Protein AF-A0A4R6IJJ1-F1 (afdb_monomer_lite)

Structure (mmCIF, N/CA/C/O backbone):
data_AF-A0A4R6IJJ1-F1
#
_entry.id   AF-A0A4R6IJJ1-F1
#
loop_
_atom_site.group_PDB
_atom_site.id
_atom_site.type_symbol
_atom_site.label_atom_id
_atom_site.label_alt_id
_atom_site.label_comp_id
_atom_site.label_asym_id
_atom_site.label_entity_id
_atom_site.label_seq_id
_atom_site.pdbx_PDB_ins_code
_atom_site.Cartn_x
_atom_site.Cartn_y
_atom_site.Cartn_z
_atom_site.occupancy
_atom_site.B_iso_or_equiv
_atom_site.auth_seq_id
_atom_site.auth_comp_id
_atom_site.auth_asym_id
_atom_site.auth_atom_id
_atom_site.pdbx_PDB_model_num
ATOM 1 N N . MET A 1 1 ? 32.300 14.222 -37.271 1.00 67.19 1 MET A N 1
ATOM 2 C CA . MET A 1 1 ? 30.824 14.273 -37.139 1.00 67.19 1 MET A CA 1
ATOM 3 C C . MET A 1 1 ? 30.201 12.907 -36.844 1.00 67.19 1 MET A C 1
ATOM 5 O O . MET A 1 1 ? 29.653 12.759 -35.763 1.00 67.19 1 MET A O 1
ATOM 9 N N . ALA A 1 2 ? 30.331 11.890 -37.708 1.00 69.25 2 ALA A N 1
ATOM 10 C CA 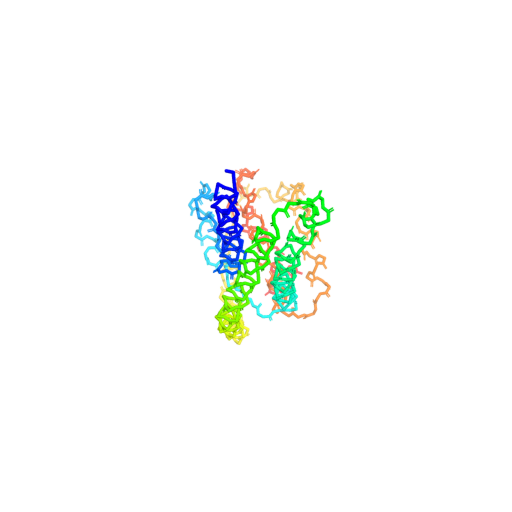. ALA A 1 2 ? 29.680 10.580 -37.506 1.00 69.25 2 ALA A CA 1
ATOM 11 C C . ALA A 1 2 ? 30.075 9.843 -36.203 1.00 69.25 2 ALA A C 1
ATOM 13 O O . ALA A 1 2 ? 29.211 9.306 -35.518 1.00 69.25 2 ALA A O 1
ATOM 14 N N . ILE A 1 3 ? 31.357 9.874 -35.812 1.00 74.38 3 ILE A N 1
ATOM 15 C CA . ILE A 1 3 ? 31.832 9.245 -34.561 1.00 74.38 3 ILE A CA 1
ATOM 16 C C . ILE A 1 3 ? 31.226 9.928 -33.325 1.00 74.38 3 ILE A C 1
ATOM 18 O O . ILE A 1 3 ? 30.761 9.254 -32.414 1.00 74.38 3 ILE A O 1
ATOM 22 N N . ILE A 1 4 ? 31.181 11.264 -33.310 1.00 77.31 4 ILE A N 1
ATOM 23 C CA . ILE A 1 4 ? 30.588 12.046 -32.212 1.00 77.31 4 ILE A CA 1
ATOM 24 C C . ILE A 1 4 ? 29.096 11.717 -32.079 1.00 77.31 4 ILE A C 1
ATOM 26 O O . ILE A 1 4 ? 28.603 11.529 -30.970 1.00 77.31 4 ILE A O 1
ATOM 30 N N . PHE A 1 5 ? 28.396 11.577 -33.207 1.00 73.12 5 PHE A N 1
ATOM 31 C CA . PHE A 1 5 ? 26.994 11.173 -33.231 1.00 73.12 5 PHE A CA 1
ATOM 32 C C . PHE A 1 5 ? 26.789 9.755 -32.675 1.00 73.12 5 PHE A C 1
ATOM 34 O O . PHE A 1 5 ? 25.912 9.540 -31.842 1.00 73.12 5 PHE A O 1
ATOM 41 N N . PHE A 1 6 ? 27.635 8.798 -33.067 1.00 75.62 6 PHE A N 1
ATOM 42 C CA . PHE A 1 6 ? 27.586 7.425 -32.559 1.00 75.62 6 PHE A CA 1
ATOM 43 C C . PHE A 1 6 ? 27.826 7.354 -31.043 1.00 75.62 6 PHE A C 1
ATOM 45 O O . PHE A 1 6 ? 27.056 6.718 -30.324 1.00 75.62 6 PHE A O 1
ATOM 52 N N . VAL A 1 7 ? 28.842 8.061 -30.536 1.00 80.38 7 VAL A N 1
ATOM 53 C CA . VAL A 1 7 ? 29.123 8.147 -29.092 1.00 80.38 7 VAL A CA 1
ATOM 54 C C . VAL A 1 7 ? 27.957 8.805 -28.346 1.00 80.38 7 VAL A C 1
ATOM 56 O O . VAL A 1 7 ? 27.525 8.295 -27.311 1.00 80.38 7 VAL A O 1
ATOM 59 N N . GLY A 1 8 ? 27.398 9.890 -28.891 1.00 79.19 8 GLY A N 1
ATOM 60 C CA . GLY A 1 8 ? 26.218 10.554 -28.335 1.00 79.19 8 GLY A CA 1
ATOM 61 C C . GLY A 1 8 ? 25.001 9.629 -28.259 1.00 79.19 8 GLY A C 1
ATOM 62 O O . GLY A 1 8 ? 24.326 9.586 -27.234 1.00 79.19 8 GLY A O 1
ATOM 63 N N . ASN A 1 9 ? 24.764 8.825 -29.296 1.00 80.94 9 ASN A N 1
ATOM 64 C CA . ASN A 1 9 ? 23.681 7.843 -29.335 1.00 80.94 9 ASN A CA 1
ATOM 65 C C . ASN A 1 9 ? 23.824 6.773 -28.232 1.00 80.94 9 ASN A C 1
ATOM 67 O O . ASN A 1 9 ? 22.876 6.507 -27.493 1.00 80.94 9 ASN A O 1
ATOM 71 N N . ILE A 1 10 ? 25.025 6.213 -28.046 1.00 82.69 10 ILE A N 1
ATOM 72 C CA . ILE A 1 10 ? 25.284 5.252 -26.956 1.00 82.69 10 ILE A CA 1
ATOM 73 C C . ILE A 1 10 ? 25.036 5.896 -25.586 1.00 82.69 10 ILE A C 1
ATOM 75 O O . ILE A 1 10 ? 24.431 5.275 -24.710 1.00 82.69 10 ILE A O 1
ATOM 79 N N . PHE A 1 11 ? 25.470 7.144 -25.398 1.00 83.81 11 PHE A N 1
ATOM 80 C CA . PHE A 1 11 ? 25.265 7.865 -24.144 1.00 83.81 11 PHE A CA 1
ATOM 81 C C . PHE A 1 11 ? 23.777 8.108 -23.846 1.00 83.81 11 PHE A C 1
ATOM 83 O O . PHE A 1 11 ? 23.333 7.908 -22.714 1.00 83.81 11 PHE A O 1
ATOM 90 N N . VAL A 1 12 ? 22.979 8.456 -24.862 1.00 81.50 12 VAL A N 1
ATOM 91 C CA . VAL A 1 12 ? 21.519 8.586 -24.731 1.00 81.50 12 VAL A CA 1
ATOM 92 C C . VAL A 1 12 ? 20.885 7.253 -24.327 1.00 81.50 12 VAL A C 1
ATOM 94 O O . VAL A 1 12 ? 20.107 7.221 -23.371 1.00 81.50 12 VAL A O 1
ATOM 97 N N . LEU A 1 13 ? 21.259 6.144 -24.977 1.00 82.69 13 LEU A N 1
ATOM 98 C CA . LEU A 1 13 ? 20.777 4.805 -24.612 1.00 82.69 13 LEU A CA 1
ATOM 99 C C . LEU A 1 13 ? 21.125 4.450 -23.158 1.00 82.69 13 LEU A C 1
ATOM 101 O O . LEU A 1 13 ? 20.287 3.923 -22.426 1.00 82.69 13 LEU A O 1
ATOM 105 N N . PHE A 1 14 ? 22.326 4.805 -22.698 1.00 83.50 14 PHE A N 1
ATOM 106 C CA . PHE A 1 14 ? 22.740 4.595 -21.311 1.00 83.50 14 PHE A CA 1
ATOM 107 C C . PHE A 1 14 ? 21.914 5.419 -20.305 1.00 83.50 14 PHE A C 1
ATOM 109 O O . PHE A 1 14 ? 21.504 4.894 -19.267 1.00 83.50 14 PHE A O 1
ATOM 116 N N . ILE A 1 15 ? 21.597 6.682 -20.611 1.00 82.00 15 ILE A N 1
ATOM 117 C CA . ILE A 1 15 ? 20.714 7.508 -19.768 1.00 82.00 15 ILE A CA 1
ATOM 118 C C . ILE A 1 15 ? 19.305 6.907 -19.702 1.00 82.00 15 ILE A C 1
ATOM 120 O O . ILE A 1 15 ? 18.723 6.809 -18.616 1.00 82.00 15 ILE A O 1
ATOM 124 N N . VAL A 1 16 ? 18.758 6.477 -20.844 1.00 79.44 16 VAL A N 1
ATOM 125 C CA . VAL A 1 16 ? 17.446 5.814 -20.908 1.00 79.44 16 VAL A CA 1
ATOM 126 C C . VAL A 1 16 ? 17.455 4.542 -20.056 1.00 79.44 16 VAL A C 1
ATOM 128 O O . VAL A 1 16 ? 16.526 4.321 -19.279 1.00 79.44 16 VAL A O 1
ATOM 131 N N . PHE A 1 17 ? 18.538 3.763 -20.106 1.00 81.50 17 PHE A N 1
ATOM 132 C CA . PHE A 1 17 ? 18.710 2.572 -19.276 1.00 81.50 17 PHE A CA 1
ATOM 133 C C . PHE A 1 17 ? 18.701 2.876 -17.777 1.00 81.50 17 PHE A C 1
ATOM 135 O O . PHE A 1 17 ? 17.996 2.223 -17.006 1.00 81.50 17 PHE A O 1
ATOM 142 N N . LEU A 1 18 ? 19.463 3.885 -17.348 1.00 81.12 18 LEU A N 1
ATOM 143 C CA . LEU A 1 18 ? 19.514 4.297 -15.946 1.00 81.12 18 LEU A CA 1
ATOM 144 C C . LEU A 1 18 ? 18.144 4.762 -15.451 1.00 81.12 18 LEU A C 1
ATOM 146 O O . LEU A 1 18 ? 17.715 4.377 -14.361 1.00 81.12 18 LEU A O 1
ATOM 150 N N . LYS A 1 19 ? 17.425 5.539 -16.268 1.00 79.88 19 LYS A N 1
ATOM 151 C CA . LYS A 1 19 ? 16.059 5.975 -15.962 1.00 79.88 19 LYS A CA 1
ATOM 152 C C . LYS A 1 19 ? 15.110 4.780 -15.831 1.00 79.88 19 LYS A C 1
ATOM 154 O O . LYS A 1 19 ? 14.358 4.717 -14.858 1.00 79.88 19 LYS A O 1
ATOM 159 N N . TYR A 1 20 ? 15.181 3.824 -16.757 1.00 79.88 20 TYR A N 1
ATOM 160 C CA . TYR A 1 20 ? 14.417 2.574 -16.715 1.00 79.88 20 TYR A CA 1
ATOM 161 C C . TYR A 1 20 ? 14.670 1.797 -15.411 1.00 79.88 20 TYR A C 1
ATOM 163 O O . TYR A 1 20 ? 13.723 1.420 -14.711 1.00 79.88 20 TYR A O 1
ATOM 171 N N . LEU A 1 21 ? 15.938 1.619 -15.022 1.00 77.06 21 LEU A N 1
ATOM 172 C CA . LEU A 1 21 ? 16.302 0.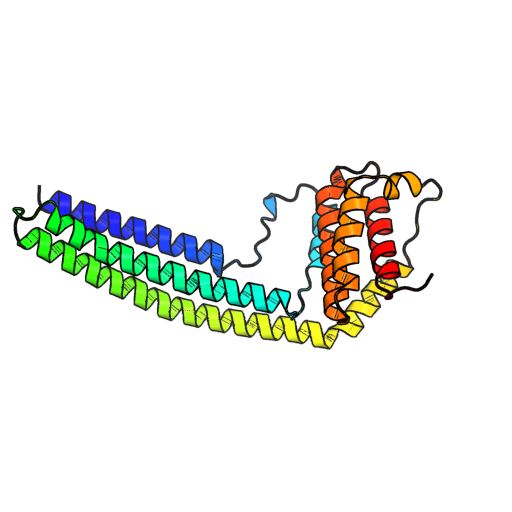936 -13.777 1.00 77.06 21 LEU A CA 1
ATOM 173 C C . LEU A 1 21 ? 15.794 1.680 -12.536 1.00 77.06 21 LEU A C 1
ATOM 175 O O . LEU A 1 21 ? 15.279 1.044 -11.614 1.00 77.06 21 LEU A O 1
ATOM 179 N N . LEU A 1 22 ? 15.904 3.010 -12.514 1.00 75.19 22 LEU A N 1
ATOM 180 C CA . LEU A 1 22 ? 15.474 3.837 -11.387 1.00 75.19 22 LEU A CA 1
ATOM 181 C C . LEU A 1 22 ? 13.957 3.777 -11.197 1.00 75.19 22 LEU A C 1
ATOM 183 O O . LEU A 1 22 ? 13.497 3.519 -10.084 1.00 75.19 22 LEU A O 1
ATOM 187 N N . ILE A 1 23 ? 13.181 3.941 -12.274 1.00 72.62 23 ILE A N 1
ATOM 188 C CA . ILE A 1 23 ? 11.718 3.798 -12.239 1.00 72.62 23 ILE A CA 1
ATOM 189 C C . ILE A 1 23 ? 11.360 2.411 -11.700 1.00 72.62 23 ILE A C 1
ATOM 191 O O . ILE A 1 23 ? 10.553 2.285 -10.778 1.00 72.62 23 ILE A O 1
ATOM 195 N N . ARG A 1 24 ? 12.018 1.357 -12.186 1.00 72.31 24 ARG A N 1
ATOM 196 C CA . ARG A 1 24 ? 11.734 -0.002 -11.719 1.00 72.31 24 ARG A CA 1
ATOM 197 C C . ARG A 1 24 ? 12.078 -0.242 -10.261 1.00 72.31 24 ARG A C 1
ATOM 199 O O . ARG A 1 24 ? 11.330 -0.915 -9.547 1.00 72.31 24 ARG A O 1
ATOM 206 N N . HIS A 1 25 ? 13.201 0.293 -9.807 1.00 68.81 25 HIS A N 1
ATOM 207 C CA . HIS A 1 25 ? 13.614 0.149 -8.422 1.00 68.81 25 HIS A CA 1
ATOM 208 C C . HIS A 1 25 ? 12.653 0.882 -7.476 1.00 68.81 25 HIS A C 1
ATOM 210 O O . HIS A 1 25 ? 12.142 0.275 -6.533 1.00 68.81 25 HIS A O 1
ATOM 216 N N . VAL A 1 26 ? 12.334 2.143 -7.779 1.00 65.44 26 VAL A N 1
ATOM 217 C CA . VAL A 1 26 ? 11.462 2.992 -6.954 1.00 65.44 26 VAL A CA 1
ATOM 218 C C . VAL A 1 26 ? 10.031 2.455 -6.903 1.00 65.44 26 VAL A C 1
ATOM 220 O O . VAL A 1 26 ? 9.466 2.331 -5.819 1.00 65.44 26 VAL A O 1
ATOM 223 N N . TYR A 1 27 ? 9.438 2.101 -8.046 1.00 63.25 27 TYR A N 1
ATOM 224 C CA . TYR A 1 27 ? 8.016 1.746 -8.095 1.00 63.25 27 TYR A CA 1
ATOM 225 C C . TYR A 1 27 ? 7.716 0.303 -7.675 1.00 63.25 27 TYR A C 1
ATOM 227 O O . TYR A 1 27 ? 6.600 0.017 -7.230 1.00 63.25 27 TYR A O 1
ATOM 235 N N . PHE A 1 28 ? 8.684 -0.612 -7.793 1.00 61.72 28 PHE A N 1
ATOM 236 C CA . PHE A 1 28 ? 8.384 -2.041 -7.696 1.00 61.72 28 PHE A CA 1
ATOM 237 C C . PHE A 1 28 ? 9.290 -2.850 -6.756 1.00 61.72 28 PHE A C 1
ATOM 239 O O . PHE A 1 28 ? 8.823 -3.856 -6.223 1.00 61.72 28 PHE A O 1
ATOM 246 N N . TYR A 1 29 ? 10.535 -2.429 -6.482 1.00 56.91 29 TYR A N 1
ATOM 247 C CA . TYR A 1 29 ? 11.343 -3.057 -5.417 1.00 56.91 29 TYR A CA 1
ATOM 248 C C . TYR A 1 29 ? 11.029 -2.515 -4.023 1.00 56.91 29 TYR A C 1
ATOM 250 O O . TYR A 1 29 ? 11.384 -3.159 -3.038 1.00 56.91 29 TYR A O 1
ATOM 258 N N . ASN A 1 30 ? 10.320 -1.386 -3.932 1.00 50.41 30 ASN A N 1
ATOM 259 C CA . ASN A 1 30 ? 9.955 -0.785 -2.656 1.00 50.41 30 ASN A CA 1
ATOM 260 C C . ASN A 1 30 ? 8.463 -0.419 -2.564 1.00 50.41 30 ASN A C 1
ATOM 262 O O . ASN A 1 30 ? 8.098 0.743 -2.392 1.00 50.41 30 ASN A O 1
ATOM 266 N N . PRO A 1 31 ? 7.555 -1.409 -2.659 1.00 42.50 31 PRO A N 1
ATOM 267 C CA . PRO A 1 31 ? 6.116 -1.157 -2.660 1.00 42.50 31 PRO A CA 1
ATOM 268 C C . PRO A 1 31 ? 5.584 -0.518 -1.366 1.00 42.50 31 PRO A C 1
ATOM 270 O O . PRO A 1 31 ? 4.446 -0.049 -1.379 1.00 42.50 31 PRO A O 1
ATOM 273 N N . PHE A 1 32 ? 6.382 -0.528 -0.290 1.00 44.81 32 PHE A N 1
ATOM 274 C CA . PHE A 1 32 ? 6.018 -0.082 1.054 1.00 44.81 32 PHE A CA 1
ATOM 275 C C . PHE A 1 32 ? 7.138 0.677 1.780 1.00 44.81 32 PHE A C 1
ATOM 277 O O . PHE A 1 32 ? 7.047 0.812 3.002 1.00 44.81 32 PHE A O 1
ATOM 284 N N . SER A 1 33 ? 8.189 1.176 1.103 1.00 39.06 33 SER A N 1
ATOM 285 C CA . SER A 1 33 ? 9.134 2.057 1.807 1.00 39.06 33 SER A CA 1
ATOM 286 C C . SER A 1 33 ? 8.421 3.323 2.225 1.00 39.06 33 SER A C 1
ATOM 288 O O . SER A 1 33 ? 8.265 4.274 1.457 1.00 39.06 33 SER A O 1
ATOM 290 N N . PHE A 1 34 ? 8.028 3.335 3.486 1.00 37.34 34 PHE A N 1
ATOM 291 C CA . PHE A 1 34 ? 7.832 4.559 4.210 1.00 37.34 34 PHE A CA 1
ATOM 292 C C . PHE A 1 34 ? 9.165 5.292 4.236 1.00 37.34 34 PHE A C 1
ATOM 294 O O . PHE A 1 34 ? 10.187 4.755 4.667 1.00 37.34 34 PHE A O 1
ATOM 301 N N . ASN A 1 35 ? 9.148 6.532 3.760 1.00 34.25 35 ASN A N 1
ATOM 302 C CA . ASN A 1 35 ? 10.248 7.451 3.967 1.00 34.25 35 ASN A CA 1
ATOM 303 C C . ASN A 1 35 ? 10.291 7.772 5.471 1.00 34.25 35 ASN A C 1
ATOM 305 O O . ASN A 1 35 ? 9.627 8.707 5.920 1.00 34.25 35 ASN A O 1
ATOM 309 N N . LYS A 1 36 ? 11.012 6.949 6.249 1.00 37.34 36 LYS A N 1
ATOM 310 C CA . LYS A 1 36 ? 11.164 7.103 7.709 1.00 37.34 36 LYS A CA 1
ATOM 311 C C . LYS A 1 36 ? 11.629 8.518 8.078 1.00 37.34 36 LYS A C 1
ATOM 313 O O . LYS A 1 36 ? 11.223 9.048 9.102 1.00 37.34 36 LYS A O 1
ATOM 318 N N . ASN A 1 37 ? 12.372 9.174 7.185 1.00 39.62 37 ASN A N 1
ATOM 319 C CA . ASN A 1 37 ? 12.939 10.506 7.398 1.00 39.62 37 ASN A CA 1
ATOM 320 C C . ASN A 1 37 ? 11.933 11.664 7.243 1.00 39.62 37 ASN A C 1
ATOM 322 O O . ASN A 1 37 ? 12.297 12.806 7.501 1.00 39.62 37 ASN A O 1
ATOM 326 N N . LYS A 1 38 ? 10.682 11.408 6.826 1.00 38.81 38 LYS A N 1
ATOM 327 C CA . LYS A 1 38 ? 9.615 12.432 6.764 1.00 38.81 38 LYS A CA 1
ATOM 328 C C . LYS A 1 38 ? 8.615 12.363 7.928 1.00 38.81 38 LYS A C 1
ATOM 330 O O . LYS A 1 38 ? 7.623 13.085 7.905 1.00 38.81 38 LYS A O 1
ATOM 335 N N . GLN A 1 39 ? 8.845 11.511 8.927 1.00 39.56 39 GLN A N 1
ATOM 336 C CA . GLN A 1 39 ? 7.971 11.378 10.098 1.00 39.56 39 GLN A CA 1
ATOM 337 C C . GLN A 1 39 ? 8.528 12.223 11.244 1.00 39.56 39 GLN A C 1
ATOM 339 O O . GLN A 1 39 ? 9.550 11.891 11.836 1.00 39.56 39 GLN A O 1
ATOM 344 N N . ILE A 1 40 ? 7.877 13.353 11.515 1.00 38.94 40 ILE A N 1
ATOM 345 C CA . ILE A 1 40 ? 8.399 14.409 12.395 1.00 38.94 40 ILE A CA 1
ATOM 346 C C . ILE A 1 40 ? 8.192 14.087 13.891 1.00 38.94 40 ILE A C 1
ATOM 348 O O . ILE A 1 40 ? 8.687 14.818 14.742 1.00 38.94 40 ILE A O 1
ATOM 352 N N . ILE A 1 41 ? 7.531 12.983 14.276 1.00 44.31 41 ILE A N 1
ATOM 353 C CA . ILE A 1 41 ? 7.229 12.721 15.697 1.00 44.31 41 ILE A CA 1
ATOM 354 C C . ILE A 1 41 ? 7.462 11.250 16.086 1.00 44.31 41 ILE A C 1
ATOM 356 O O . ILE A 1 41 ? 6.876 10.334 15.517 1.00 44.31 41 ILE A O 1
ATOM 360 N N . LYS A 1 42 ? 8.258 11.022 17.142 1.00 42.16 42 LYS A N 1
ATOM 361 C CA . LYS A 1 42 ? 8.583 9.703 17.740 1.00 42.16 42 LYS A CA 1
ATOM 362 C C . LYS A 1 42 ? 7.347 8.896 18.195 1.00 42.16 42 LYS A C 1
ATOM 364 O O . LYS A 1 42 ? 7.384 7.673 18.283 1.00 42.16 42 LYS A O 1
ATOM 369 N N . ILE A 1 43 ? 6.238 9.588 18.471 1.00 41.28 43 ILE A N 1
ATOM 370 C CA . ILE A 1 43 ? 4.933 9.009 18.837 1.00 41.28 43 ILE A CA 1
ATOM 371 C C . ILE A 1 43 ? 4.245 8.383 17.611 1.00 41.28 43 ILE A C 1
ATOM 373 O O . ILE A 1 43 ? 3.630 7.322 17.727 1.00 41.28 43 ILE A O 1
ATOM 377 N N . GLU A 1 44 ? 4.391 8.993 16.428 1.00 46.53 44 GLU A N 1
ATOM 378 C CA . GLU A 1 44 ? 3.850 8.457 15.175 1.00 46.53 44 GLU A CA 1
ATOM 379 C C . GLU A 1 44 ? 4.562 7.156 14.804 1.00 46.53 44 GLU A C 1
ATOM 381 O O . GLU A 1 44 ? 3.909 6.191 14.430 1.00 46.53 44 GLU A O 1
ATOM 386 N N . THR A 1 45 ? 5.881 7.076 14.979 1.00 42.41 45 THR A N 1
ATOM 387 C CA . THR A 1 45 ? 6.681 5.910 14.574 1.00 42.41 45 THR A CA 1
ATOM 388 C C . THR A 1 45 ? 6.254 4.631 15.305 1.00 42.41 45 THR A C 1
ATOM 390 O O . THR A 1 45 ? 5.924 3.646 14.648 1.00 42.41 45 THR A O 1
ATOM 393 N N . ASN A 1 46 ? 6.129 4.659 16.638 1.00 41.12 46 ASN A N 1
ATOM 394 C CA . ASN A 1 46 ? 5.737 3.480 17.430 1.00 41.12 46 ASN A CA 1
ATOM 395 C C . ASN A 1 46 ? 4.279 3.037 17.178 1.00 41.12 46 ASN A C 1
ATOM 397 O O . ASN A 1 46 ? 3.977 1.840 17.121 1.00 41.12 46 ASN A O 1
ATOM 401 N N . MET A 1 47 ? 3.354 3.990 17.003 1.00 43.31 47 MET A N 1
ATOM 402 C CA . MET A 1 47 ? 1.955 3.670 16.686 1.00 43.31 47 MET A CA 1
ATOM 403 C C . MET A 1 47 ? 1.768 3.204 15.239 1.00 43.31 47 MET A C 1
ATOM 405 O O . MET A 1 47 ? 0.851 2.435 14.958 1.00 43.31 47 MET A O 1
ATOM 409 N N . ILE A 1 48 ? 2.610 3.664 14.315 1.00 49.09 48 ILE A N 1
ATOM 410 C CA . ILE A 1 48 ? 2.576 3.257 12.910 1.00 49.09 48 ILE A CA 1
ATOM 411 C C . ILE A 1 48 ? 3.191 1.863 12.749 1.00 49.09 48 ILE A C 1
ATOM 413 O O . ILE A 1 48 ? 2.577 1.024 12.095 1.00 49.09 48 ILE A O 1
ATOM 417 N N . GLU A 1 49 ? 4.340 1.581 13.373 1.00 48.22 49 GLU A N 1
ATOM 418 C CA . GLU A 1 49 ? 5.017 0.276 13.281 1.00 48.22 49 GLU A CA 1
ATOM 419 C C . GLU A 1 49 ? 4.125 -0.873 13.787 1.00 48.22 49 GLU A C 1
ATOM 421 O O . GLU A 1 49 ? 4.016 -1.912 13.137 1.00 48.22 49 GLU A O 1
ATOM 426 N N . THR A 1 50 ? 3.366 -0.657 14.866 1.00 46.34 50 THR A N 1
ATOM 427 C CA . THR A 1 50 ? 2.375 -1.632 15.370 1.00 46.34 50 THR A CA 1
ATOM 428 C C . THR A 1 50 ? 1.121 -1.744 14.486 1.00 46.34 50 THR A C 1
ATOM 430 O O . THR A 1 50 ? 0.461 -2.788 14.455 1.00 46.34 50 THR A O 1
ATOM 433 N N . LYS A 1 51 ? 0.791 -0.706 13.699 1.00 53.75 51 LYS A N 1
ATOM 434 C CA . LYS A 1 51 ? -0.421 -0.634 12.858 1.00 53.75 51 LYS A CA 1
ATOM 435 C C . LYS A 1 51 ? -0.224 -1.063 11.391 1.00 53.75 51 LYS A C 1
ATOM 437 O O . LYS A 1 51 ? -1.171 -1.004 10.607 1.00 53.75 51 LYS A O 1
ATOM 442 N N . GLN A 1 52 ? 0.955 -1.571 11.027 1.00 57.97 52 GLN A N 1
ATOM 443 C CA . GLN A 1 52 ? 1.341 -1.917 9.646 1.00 57.97 52 GLN A CA 1
ATOM 444 C C . GLN A 1 52 ? 1.017 -3.353 9.179 1.00 57.97 52 GLN A C 1
ATOM 446 O O . GLN A 1 52 ? 1.353 -3.718 8.057 1.00 57.97 52 GLN A O 1
ATOM 451 N N . LEU A 1 53 ? 0.343 -4.185 9.985 1.00 57.31 53 LEU A N 1
ATOM 452 C CA . LEU A 1 53 ? -0.060 -5.537 9.544 1.00 57.31 53 LEU A CA 1
ATOM 453 C C . LEU A 1 53 ? -1.036 -5.481 8.353 1.00 57.31 53 LEU A C 1
ATOM 455 O O . LEU A 1 53 ? -2.197 -5.111 8.506 1.00 57.31 53 LEU A O 1
ATOM 459 N N . GLU A 1 54 ? -0.590 -5.858 7.164 1.00 67.06 54 GLU A N 1
ATOM 460 C CA . GLU A 1 54 ? -1.467 -5.928 5.997 1.00 67.06 54 GLU A CA 1
ATOM 461 C C . GLU A 1 54 ? -2.168 -7.287 5.902 1.00 67.06 54 GLU A C 1
ATOM 463 O O . GLU A 1 54 ? -1.612 -8.321 6.266 1.00 67.06 54 GLU A O 1
ATOM 468 N N . PHE A 1 55 ? -3.394 -7.290 5.383 1.00 68.62 55 PHE A N 1
ATOM 469 C CA . PHE A 1 55 ? -4.211 -8.491 5.211 1.00 68.62 55 PHE A CA 1
ATOM 470 C C . PHE A 1 55 ? -4.529 -8.710 3.740 1.00 68.62 55 PHE A C 1
ATOM 472 O O . PHE A 1 55 ? -4.678 -7.752 2.975 1.00 68.62 55 PHE A O 1
ATOM 479 N N . TYR A 1 56 ? -4.699 -9.970 3.347 1.00 68.31 56 TYR A N 1
ATOM 480 C CA . TYR A 1 56 ? -5.128 -10.305 1.998 1.00 68.31 56 TYR A CA 1
ATOM 481 C C . TYR A 1 56 ? -6.618 -9.971 1.835 1.00 68.31 56 TYR A C 1
ATOM 483 O O . TYR A 1 56 ? -7.489 -10.695 2.316 1.00 68.31 56 TYR A O 1
ATOM 491 N N . THR A 1 57 ? -6.909 -8.851 1.174 1.00 72.44 57 THR A N 1
ATOM 492 C CA . THR A 1 57 ? -8.255 -8.309 0.932 1.00 72.44 57 THR A CA 1
ATOM 493 C C . THR A 1 57 ? -8.478 -8.019 -0.561 1.00 72.44 57 THR A C 1
ATOM 495 O O . THR A 1 57 ? -7.512 -7.914 -1.325 1.00 72.44 57 THR A O 1
ATOM 498 N N . PRO A 1 58 ? -9.729 -7.811 -1.020 1.00 68.69 58 PRO A N 1
ATOM 499 C CA . PRO A 1 58 ? -9.996 -7.387 -2.400 1.00 68.69 58 PRO A CA 1
ATOM 500 C C . PRO A 1 58 ? -9.235 -6.112 -2.799 1.00 68.69 58 PRO A C 1
ATOM 502 O O . PRO A 1 58 ? -8.780 -5.975 -3.935 1.00 68.69 58 PRO A O 1
ATOM 505 N N . LYS A 1 59 ? -9.024 -5.193 -1.848 1.00 68.00 59 LYS A N 1
ATOM 506 C CA . LYS A 1 59 ? -8.221 -3.983 -2.052 1.00 68.00 59 LYS A CA 1
ATOM 507 C C . LYS A 1 59 ? -6.752 -4.309 -2.324 1.00 68.00 59 LYS A C 1
ATOM 509 O O . LYS A 1 59 ? -6.196 -3.773 -3.278 1.00 68.00 59 LYS A O 1
ATOM 514 N N . THR A 1 60 ? -6.122 -5.169 -1.519 1.00 64.38 60 THR A N 1
ATOM 515 C CA . THR A 1 60 ? -4.716 -5.545 -1.748 1.00 64.38 60 THR A CA 1
ATOM 516 C C . THR A 1 60 ? -4.561 -6.300 -3.062 1.00 64.38 60 THR A C 1
ATOM 518 O O . THR A 1 60 ? -3.622 -6.020 -3.799 1.00 64.38 60 THR A O 1
ATOM 521 N N . LEU A 1 61 ? -5.517 -7.168 -3.417 1.00 68.88 61 LEU A N 1
ATOM 522 C CA . LEU A 1 61 ? -5.550 -7.828 -4.726 1.00 68.88 61 LEU A CA 1
ATOM 523 C C . LEU A 1 61 ? -5.593 -6.805 -5.872 1.00 68.88 61 LEU A C 1
ATOM 525 O O . LEU A 1 61 ? -4.794 -6.891 -6.802 1.00 68.88 61 LEU A O 1
ATOM 529 N N . LYS A 1 62 ? -6.484 -5.809 -5.787 1.00 69.38 62 LYS A N 1
ATOM 530 C CA . LYS A 1 62 ? -6.586 -4.741 -6.790 1.00 69.38 62 LYS A CA 1
ATOM 531 C C . LYS A 1 62 ? -5.276 -3.961 -6.916 1.00 69.38 62 LYS A C 1
ATOM 533 O O . LYS A 1 62 ? -4.826 -3.719 -8.031 1.00 69.38 62 LYS A O 1
ATOM 538 N N . THR A 1 63 ? -4.639 -3.607 -5.800 1.00 69.94 63 THR A N 1
ATOM 539 C CA . THR A 1 63 ? -3.338 -2.920 -5.809 1.00 69.94 63 THR A CA 1
ATOM 540 C C . THR A 1 63 ? -2.244 -3.774 -6.454 1.00 69.94 63 THR A C 1
ATOM 542 O O . THR A 1 63 ? -1.459 -3.254 -7.245 1.00 69.94 63 THR A O 1
ATOM 545 N N . LEU A 1 64 ? -2.192 -5.077 -6.155 1.00 68.06 64 LEU A N 1
ATOM 546 C CA . LEU A 1 64 ? -1.236 -6.002 -6.776 1.00 68.06 64 LEU A CA 1
ATOM 547 C C . LEU A 1 64 ? -1.472 -6.133 -8.286 1.00 68.06 64 LEU A C 1
ATOM 549 O O . LEU A 1 64 ? -0.505 -6.147 -9.048 1.00 68.06 64 LEU A O 1
ATOM 553 N N . LYS A 1 65 ? -2.737 -6.166 -8.723 1.00 70.81 65 LYS A N 1
ATOM 554 C CA . LYS A 1 65 ? -3.105 -6.191 -10.145 1.00 70.81 65 LYS A CA 1
ATOM 555 C C . LYS A 1 65 ? -2.663 -4.917 -10.867 1.00 70.81 65 LYS A C 1
ATOM 557 O O . LYS A 1 65 ? -1.976 -5.012 -11.875 1.00 70.81 65 LYS A O 1
ATOM 562 N N . ILE A 1 66 ? -2.975 -3.744 -10.310 1.00 73.06 66 ILE A N 1
ATOM 563 C CA . ILE A 1 66 ? -2.562 -2.448 -10.876 1.00 73.06 66 ILE A CA 1
ATOM 564 C C . ILE A 1 66 ? -1.036 -2.374 -10.992 1.00 73.06 66 ILE A C 1
ATOM 566 O O . ILE A 1 66 ? -0.518 -1.933 -12.010 1.00 73.06 66 ILE A O 1
ATOM 570 N N . LYS A 1 67 ? -0.292 -2.851 -9.985 1.00 70.31 67 LYS A N 1
ATOM 571 C CA . LYS A 1 67 ? 1.175 -2.918 -10.066 1.00 70.31 67 LYS A CA 1
ATOM 572 C C . LYS A 1 67 ? 1.637 -3.803 -11.224 1.00 70.31 67 LYS A C 1
ATOM 574 O O . LYS A 1 67 ? 2.486 -3.381 -11.996 1.00 70.31 67 LYS A O 1
ATOM 579 N N . HIS A 1 68 ? 1.062 -4.990 -11.392 1.00 71.94 68 HIS A N 1
ATOM 580 C CA . HIS A 1 68 ? 1.388 -5.835 -12.544 1.00 71.94 68 HIS A CA 1
ATOM 581 C C . HIS A 1 68 ? 1.090 -5.133 -13.879 1.00 71.94 68 HIS A C 1
ATOM 583 O O . HIS A 1 68 ? 1.925 -5.171 -14.776 1.00 71.94 68 HIS A O 1
ATOM 589 N N . GLU A 1 69 ? -0.058 -4.466 -14.006 1.00 75.81 69 GLU A N 1
ATOM 590 C CA . GLU A 1 69 ? -0.438 -3.730 -15.220 1.00 75.81 69 GLU A CA 1
ATOM 591 C C . GLU A 1 69 ? 0.539 -2.579 -15.524 1.00 75.81 69 GLU A C 1
ATOM 593 O O . GLU A 1 69 ? 1.012 -2.468 -16.654 1.00 75.81 69 GLU A O 1
ATOM 598 N N . ILE A 1 70 ? 0.926 -1.781 -14.519 1.00 76.75 70 ILE A N 1
ATOM 599 C CA . ILE A 1 70 ? 1.914 -0.698 -14.685 1.00 76.75 70 ILE A CA 1
ATOM 600 C C . ILE A 1 70 ? 3.275 -1.266 -15.106 1.00 76.75 70 ILE A C 1
ATOM 602 O O . ILE A 1 70 ? 3.936 -0.681 -15.961 1.00 76.75 70 ILE A O 1
ATOM 606 N N . LEU A 1 71 ? 3.695 -2.413 -14.558 1.00 74.00 71 LEU A N 1
ATOM 607 C CA . LEU A 1 71 ? 4.963 -3.045 -14.935 1.00 74.00 71 LEU A CA 1
ATOM 608 C C . LEU A 1 71 ? 4.992 -3.367 -16.436 1.00 74.00 71 LEU A C 1
ATOM 610 O O . LEU A 1 71 ? 5.925 -2.971 -17.134 1.00 74.00 71 LEU A O 1
ATOM 614 N N . TRP A 1 72 ? 3.945 -4.017 -16.945 1.00 74.75 72 TRP A N 1
ATOM 615 C CA . TRP A 1 72 ? 3.833 -4.339 -18.370 1.00 74.75 72 TRP A CA 1
ATOM 616 C C . TRP A 1 72 ? 3.703 -3.093 -19.248 1.00 74.75 72 TRP A C 1
ATOM 618 O O . TRP A 1 72 ? 4.305 -3.038 -20.318 1.00 74.75 72 TRP A O 1
ATOM 628 N N . MET A 1 73 ? 2.975 -2.076 -18.784 1.00 80.62 73 MET A N 1
ATOM 629 C CA . MET A 1 73 ? 2.831 -0.813 -19.506 1.00 80.62 73 MET A CA 1
ATOM 630 C C . MET A 1 73 ? 4.170 -0.077 -19.639 1.00 80.62 73 MET A C 1
ATOM 632 O O . MET A 1 73 ? 4.497 0.382 -20.729 1.00 80.62 73 MET A O 1
ATOM 636 N N . THR A 1 74 ? 4.968 0.000 -18.565 1.00 75.38 74 THR A N 1
ATOM 637 C CA . THR A 1 74 ? 6.305 0.623 -18.624 1.00 75.38 74 THR A CA 1
ATOM 638 C C . THR A 1 74 ? 7.217 -0.104 -19.608 1.00 75.38 74 THR A C 1
ATOM 640 O O . THR A 1 74 ? 7.799 0.539 -20.471 1.00 75.38 74 THR A O 1
ATOM 643 N N . LEU A 1 75 ? 7.239 -1.443 -19.576 1.00 75.31 75 LEU A N 1
ATOM 644 C CA . LEU A 1 75 ? 7.984 -2.242 -20.550 1.00 75.31 75 LEU A CA 1
ATOM 645 C C . LEU A 1 75 ? 7.571 -1.942 -21.998 1.00 75.31 75 LEU A C 1
ATOM 647 O O . LEU A 1 75 ? 8.429 -1.736 -22.854 1.00 75.31 75 LEU A O 1
ATOM 651 N N . ALA A 1 76 ? 6.266 -1.911 -22.271 1.00 78.44 76 ALA A N 1
ATOM 652 C CA . ALA A 1 76 ? 5.761 -1.626 -23.608 1.00 78.44 76 ALA A CA 1
ATOM 653 C C . ALA A 1 76 ? 6.189 -0.230 -24.087 1.00 78.44 76 ALA A C 1
ATOM 655 O O . ALA A 1 76 ? 6.655 -0.091 -25.215 1.00 78.44 76 ALA A O 1
ATOM 656 N N . ILE A 1 77 ? 6.087 0.783 -23.219 1.00 80.44 77 ILE A N 1
ATOM 657 C CA . ILE A 1 77 ? 6.518 2.154 -23.522 1.00 80.44 77 ILE A CA 1
ATOM 658 C C . ILE A 1 77 ? 8.014 2.193 -23.842 1.00 80.44 77 ILE A 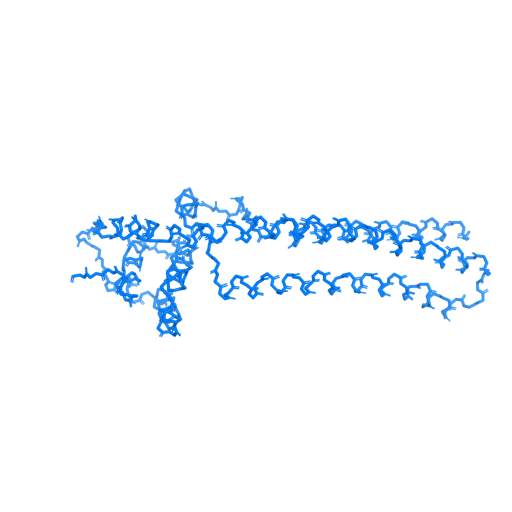C 1
ATOM 660 O O . ILE A 1 77 ? 8.400 2.778 -24.850 1.00 80.44 77 ILE A O 1
ATOM 664 N N . ASP A 1 78 ? 8.850 1.551 -23.027 1.00 75.38 78 ASP A N 1
ATOM 665 C CA . ASP A 1 78 ? 10.302 1.592 -23.206 1.00 75.38 78 ASP A CA 1
ATOM 666 C C . ASP A 1 78 ? 10.752 0.865 -24.489 1.00 75.38 78 ASP A C 1
ATOM 668 O O . ASP A 1 78 ? 11.630 1.363 -25.198 1.00 75.38 78 ASP A O 1
ATOM 672 N N . ILE A 1 79 ? 10.112 -0.254 -24.857 1.00 75.94 79 ILE A N 1
ATOM 673 C CA . ILE A 1 79 ? 10.362 -0.939 -26.142 1.00 75.94 79 ILE A CA 1
ATOM 674 C C . ILE A 1 79 ? 9.935 -0.058 -27.319 1.00 75.94 79 ILE A C 1
ATOM 676 O O . ILE A 1 79 ? 10.704 0.129 -28.261 1.00 75.94 79 ILE A O 1
ATOM 680 N N . VAL A 1 80 ? 8.722 0.500 -27.266 1.00 80.75 80 VAL A N 1
ATOM 681 C CA . VAL A 1 80 ? 8.182 1.336 -28.347 1.00 80.75 80 VAL A CA 1
ATOM 682 C C . VAL A 1 80 ? 9.043 2.583 -28.551 1.00 80.75 80 VAL A C 1
ATOM 684 O O . VAL A 1 80 ? 9.395 2.895 -29.687 1.00 80.75 80 VAL A O 1
ATOM 687 N N . LEU A 1 81 ? 9.450 3.258 -27.472 1.00 76.06 81 LEU A N 1
ATOM 688 C CA . LEU A 1 81 ? 10.347 4.414 -27.543 1.00 76.06 81 LEU A CA 1
ATOM 689 C C . LEU A 1 81 ? 11.702 4.042 -28.151 1.00 76.06 81 LEU A C 1
ATOM 691 O O . LEU A 1 81 ? 12.192 4.754 -29.025 1.00 76.06 81 LEU A O 1
ATOM 695 N N . THR A 1 82 ? 12.283 2.915 -27.739 1.00 77.19 82 THR A N 1
ATOM 696 C CA . THR A 1 82 ? 13.583 2.465 -28.258 1.00 77.19 82 THR A CA 1
ATOM 697 C C . THR A 1 82 ? 13.524 2.155 -29.759 1.00 77.19 82 THR A C 1
ATOM 699 O O . THR A 1 82 ? 14.481 2.432 -30.475 1.00 77.19 82 THR A O 1
ATOM 702 N N . LEU A 1 83 ? 12.408 1.623 -30.265 1.00 76.31 83 LEU A N 1
ATOM 703 C CA . LEU A 1 83 ? 12.242 1.320 -31.692 1.00 76.31 83 LEU A CA 1
ATOM 704 C C . LEU A 1 83 ? 11.848 2.546 -32.532 1.00 76.31 83 LEU A C 1
ATOM 706 O O . LEU A 1 83 ? 12.237 2.635 -33.693 1.00 76.31 83 LEU A O 1
ATOM 710 N N . LEU A 1 84 ? 11.110 3.506 -31.966 1.00 80.19 84 LEU A N 1
ATOM 711 C CA . LEU A 1 84 ? 10.672 4.711 -32.683 1.00 80.19 84 LEU A CA 1
ATOM 712 C C . LEU A 1 84 ? 11.811 5.689 -32.975 1.00 80.19 84 LEU A C 1
ATOM 714 O O . LE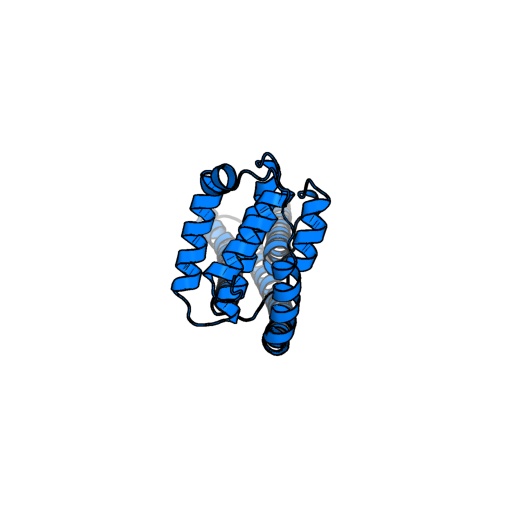U A 1 84 ? 11.812 6.316 -34.030 1.00 80.19 84 LEU A O 1
ATOM 718 N N . VAL A 1 85 ? 12.776 5.830 -32.066 1.00 77.06 85 VAL A N 1
ATOM 719 C CA . VAL A 1 85 ? 13.899 6.772 -32.215 1.00 77.06 85 VAL A CA 1
ATOM 720 C C . VAL A 1 85 ? 14.711 6.552 -33.509 1.00 77.06 85 VAL A C 1
ATOM 722 O O . VAL A 1 85 ? 14.883 7.522 -34.250 1.00 77.06 85 VAL A O 1
ATOM 725 N N . PRO A 1 86 ? 15.166 5.331 -33.859 1.00 75.94 86 PRO A N 1
ATOM 726 C CA . PRO A 1 86 ? 15.868 5.092 -35.125 1.00 75.94 86 PRO A CA 1
ATOM 727 C C . PRO A 1 86 ? 14.970 5.259 -36.363 1.00 75.94 86 PRO A C 1
ATOM 729 O O . PRO A 1 86 ? 15.449 5.703 -37.409 1.00 75.94 86 PRO A O 1
ATOM 732 N N . ILE A 1 87 ? 13.666 4.974 -36.254 1.00 80.44 87 ILE A N 1
ATOM 733 C CA . ILE A 1 87 ? 12.694 5.173 -37.346 1.00 80.44 87 ILE A CA 1
ATOM 734 C C . ILE A 1 87 ? 12.491 6.670 -37.625 1.00 80.44 87 ILE A C 1
ATOM 736 O O . ILE A 1 87 ? 12.590 7.114 -38.763 1.00 80.44 87 ILE A O 1
ATOM 740 N N . LEU A 1 88 ? 12.254 7.476 -36.588 1.00 79.56 88 LEU A N 1
ATOM 741 C CA . LEU A 1 88 ? 12.101 8.926 -36.732 1.00 79.56 88 LEU A CA 1
ATOM 742 C C . LEU A 1 88 ? 13.378 9.570 -37.272 1.00 79.56 88 LEU A C 1
ATOM 744 O O . LEU A 1 88 ? 13.313 10.445 -38.132 1.00 79.56 88 LEU A O 1
ATOM 748 N N . TYR A 1 89 ? 14.538 9.110 -36.805 1.00 75.06 89 TYR A N 1
ATOM 749 C CA . TYR A 1 89 ? 15.819 9.600 -37.295 1.00 75.06 89 TYR A CA 1
ATOM 750 C C . TYR A 1 89 ? 16.015 9.319 -38.790 1.00 75.06 89 TYR A C 1
ATOM 752 O O . TYR A 1 89 ? 16.384 10.226 -39.530 1.00 75.06 89 TYR A O 1
ATOM 760 N N . THR A 1 90 ? 15.711 8.103 -39.251 1.00 74.56 90 THR A N 1
ATOM 761 C CA . THR A 1 90 ? 15.831 7.752 -40.677 1.00 74.56 90 THR A CA 1
ATOM 762 C C . THR A 1 90 ? 14.867 8.514 -41.576 1.00 74.56 90 THR A C 1
ATOM 764 O O . THR A 1 90 ? 15.230 8.834 -42.703 1.00 74.56 90 THR A O 1
ATOM 767 N N . ILE A 1 91 ? 13.672 8.850 -41.084 1.00 79.94 91 ILE A N 1
ATOM 768 C CA . ILE A 1 91 ? 12.709 9.678 -41.824 1.00 79.94 91 ILE A CA 1
ATOM 769 C C . ILE A 1 91 ? 13.211 11.124 -41.961 1.00 79.94 91 ILE A C 1
ATOM 771 O O . ILE A 1 91 ? 13.070 11.722 -43.023 1.00 79.94 91 ILE A O 1
ATOM 775 N N . ILE A 1 92 ? 13.794 11.694 -40.902 1.00 78.06 92 ILE A N 1
ATOM 776 C CA . ILE A 1 92 ? 14.222 13.105 -40.874 1.00 78.06 92 ILE A CA 1
ATOM 777 C C . ILE A 1 92 ? 15.571 13.309 -41.585 1.00 78.06 92 ILE A C 1
ATOM 779 O O . ILE A 1 92 ? 15.784 14.341 -42.216 1.00 78.06 92 ILE A O 1
ATOM 783 N N . PHE A 1 93 ? 16.481 12.337 -41.493 1.00 72.44 93 PHE A N 1
ATOM 784 C CA . PHE A 1 93 ? 17.854 12.424 -42.001 1.00 72.44 93 PHE A CA 1
ATOM 785 C C . PHE A 1 93 ? 18.141 11.352 -43.060 1.00 72.44 93 PHE A C 1
ATOM 787 O O . PHE A 1 93 ? 19.185 10.702 -43.033 1.00 72.44 93 PHE A O 1
ATOM 794 N N . PHE A 1 94 ? 17.208 11.155 -43.994 1.00 67.12 94 PHE A N 1
ATOM 795 C CA . PHE A 1 94 ? 17.279 10.104 -45.016 1.00 67.12 94 PHE A CA 1
ATOM 796 C C . PHE A 1 94 ? 18.588 10.119 -45.834 1.00 67.12 94 PHE A C 1
ATOM 798 O O . PHE A 1 94 ? 19.124 9.059 -46.148 1.00 67.12 94 PHE A O 1
ATOM 805 N N . ASP A 1 95 ? 19.161 11.305 -46.072 1.00 65.56 95 ASP A N 1
ATOM 806 C CA . ASP A 1 95 ? 20.381 11.500 -46.874 1.00 65.56 95 ASP A CA 1
ATOM 807 C C . ASP A 1 95 ? 21.701 11.370 -46.082 1.00 65.56 95 ASP A C 1
ATOM 809 O O . ASP A 1 95 ? 22.790 11.585 -46.621 1.00 65.56 95 ASP A O 1
ATOM 813 N N . PHE A 1 96 ? 21.647 11.035 -44.788 1.00 67.25 96 PHE A N 1
ATOM 814 C CA . PHE A 1 96 ? 22.857 10.787 -43.996 1.00 67.25 96 PHE A CA 1
ATOM 815 C C . PHE A 1 96 ? 23.522 9.455 -44.384 1.00 67.25 96 PHE A C 1
ATOM 817 O O . PHE A 1 96 ? 22.860 8.508 -44.803 1.00 67.25 96 PHE A O 1
ATOM 824 N N . LEU A 1 97 ? 24.847 9.356 -44.194 1.00 73.50 97 LEU A N 1
ATOM 825 C CA . LEU A 1 97 ? 25.640 8.147 -44.472 1.00 73.50 97 LEU A CA 1
ATOM 826 C C . LEU A 1 97 ? 24.928 6.869 -43.991 1.00 73.50 97 LEU A C 1
ATOM 828 O O . LEU A 1 97 ? 24.726 6.693 -42.790 1.00 73.50 97 LEU A O 1
ATOM 832 N N . LEU A 1 98 ? 24.636 5.950 -44.919 1.00 76.44 98 LEU A N 1
ATOM 833 C CA . LEU A 1 98 ? 23.933 4.678 -44.680 1.00 76.44 98 LEU A CA 1
ATOM 834 C C . LEU A 1 98 ? 24.467 3.909 -43.456 1.00 76.44 98 LEU A C 1
ATOM 836 O O . LEU A 1 98 ? 23.698 3.347 -42.677 1.00 76.44 98 LEU A O 1
ATOM 840 N N . TRP A 1 99 ? 25.784 3.942 -43.238 1.00 75.50 99 TRP A N 1
ATOM 841 C CA . TRP A 1 99 ? 26.443 3.325 -42.084 1.00 75.50 99 TRP A CA 1
ATOM 842 C C . TRP A 1 99 ? 25.993 3.885 -40.727 1.00 75.50 99 TRP A C 1
ATOM 844 O O . TRP A 1 99 ? 25.904 3.126 -39.764 1.00 75.50 99 TRP A O 1
ATOM 854 N N . VAL A 1 100 ? 25.667 5.178 -40.635 1.00 75.19 100 VAL A N 1
ATOM 855 C CA . VAL A 1 100 ? 25.149 5.803 -39.405 1.00 75.19 100 VAL A CA 1
ATOM 856 C C . VAL A 1 100 ? 23.767 5.242 -39.082 1.00 75.19 100 VAL A C 1
ATOM 858 O O . VAL A 1 100 ? 23.546 4.797 -37.955 1.00 75.19 100 VAL A O 1
ATOM 861 N N . ASN A 1 101 ? 22.887 5.150 -40.082 1.00 75.62 101 ASN A N 1
ATOM 862 C CA . ASN A 1 101 ? 21.554 4.564 -39.937 1.00 75.62 101 ASN A CA 1
ATOM 863 C C . ASN A 1 101 ? 21.628 3.090 -39.513 1.00 75.62 101 ASN A C 1
ATOM 865 O O . ASN A 1 101 ? 20.991 2.703 -38.532 1.00 75.62 101 ASN A O 1
ATOM 869 N N . ILE A 1 102 ? 22.477 2.288 -40.168 1.00 80.81 102 ILE A N 1
ATOM 870 C CA . ILE A 1 102 ? 22.710 0.885 -39.786 1.00 80.81 102 ILE A CA 1
ATOM 871 C C . ILE A 1 102 ? 23.211 0.796 -38.338 1.00 80.81 102 ILE A C 1
ATOM 873 O O . ILE A 1 102 ? 22.663 0.032 -37.543 1.00 80.81 102 ILE A O 1
ATOM 877 N N . SER A 1 103 ? 24.210 1.602 -37.962 1.00 79.94 103 SER A N 1
ATOM 878 C CA . SER A 1 103 ? 24.777 1.581 -36.606 1.00 79.94 103 SER A CA 1
ATOM 879 C C . SER A 1 103 ? 23.746 1.935 -35.529 1.00 79.94 103 SER A C 1
ATOM 881 O O . SER A 1 103 ? 23.731 1.317 -34.463 1.00 79.94 103 SER A O 1
ATOM 883 N N . MET A 1 104 ? 22.843 2.875 -35.824 1.00 80.62 104 MET A N 1
ATOM 884 C CA . MET A 1 104 ? 21.785 3.313 -34.919 1.00 80.62 104 MET A CA 1
ATOM 885 C C . MET A 1 104 ? 20.696 2.250 -34.761 1.00 80.62 104 MET A C 1
ATOM 887 O O . MET A 1 104 ? 20.266 1.984 -33.638 1.00 80.62 104 MET A O 1
ATOM 891 N N . PHE A 1 105 ? 20.288 1.597 -35.851 1.00 82.50 105 PHE A N 1
ATOM 892 C CA . PHE A 1 105 ? 19.345 0.478 -35.792 1.00 82.50 105 PHE A CA 1
ATOM 893 C C . PHE A 1 105 ? 19.910 -0.695 -34.994 1.00 82.50 105 PHE A C 1
ATOM 895 O O . PHE A 1 105 ? 19.241 -1.201 -34.092 1.00 82.50 105 PHE A O 1
ATOM 902 N N . VAL A 1 106 ? 21.156 -1.092 -35.268 1.00 85.06 106 VAL A N 1
ATOM 903 C CA . VAL A 1 106 ? 21.809 -2.200 -34.557 1.00 85.06 106 VAL A CA 1
ATOM 904 C C . VAL A 1 106 ? 21.947 -1.882 -33.067 1.00 85.06 106 VAL A C 1
ATOM 906 O O . VAL A 1 106 ? 21.624 -2.731 -32.235 1.00 85.06 106 VAL A O 1
ATOM 909 N N . SER A 1 107 ? 22.355 -0.661 -32.700 1.00 85.12 107 SER A N 1
ATOM 910 C CA . SER A 1 107 ? 22.514 -0.283 -31.291 1.00 85.12 107 SER A CA 1
ATOM 911 C C . SER A 1 107 ? 21.184 -0.284 -30.528 1.00 85.12 107 SER A C 1
ATOM 913 O O . SER A 1 107 ? 21.120 -0.806 -29.417 1.00 85.12 107 SER A O 1
ATOM 915 N N . HIS A 1 108 ? 20.108 0.245 -31.120 1.00 85.38 108 HIS A N 1
ATOM 916 C CA . HIS A 1 108 ? 18.776 0.259 -30.500 1.00 85.38 108 HIS A CA 1
ATOM 917 C C . HIS A 1 108 ? 18.149 -1.136 -30.440 1.00 85.38 108 HIS A C 1
ATOM 919 O O . HIS A 1 108 ? 17.478 -1.474 -29.462 1.00 85.38 108 HIS A O 1
ATOM 925 N N . PHE A 1 109 ? 18.399 -1.977 -31.446 1.00 85.19 109 PHE A N 1
ATOM 926 C CA . PHE A 1 109 ? 17.964 -3.369 -31.434 1.00 85.19 109 PHE A CA 1
ATOM 927 C C . PHE A 1 109 ? 18.656 -4.160 -30.316 1.00 85.19 109 PHE A C 1
ATOM 929 O O . PHE A 1 109 ? 17.983 -4.789 -29.496 1.00 85.19 109 PHE A O 1
ATOM 936 N N . LEU A 1 110 ? 19.986 -4.057 -30.207 1.00 86.38 110 LEU A N 1
ATOM 937 C CA . LEU A 1 110 ? 20.747 -4.664 -29.109 1.00 86.38 110 LEU A CA 1
ATOM 938 C C . LEU A 1 110 ? 20.280 -4.142 -27.745 1.00 86.38 110 LEU A C 1
ATOM 940 O O . LEU A 1 110 ? 20.107 -4.920 -26.806 1.00 86.38 110 LEU A O 1
ATOM 944 N N . PHE A 1 111 ? 20.013 -2.841 -27.639 1.00 83.94 111 PHE A N 1
ATOM 945 C CA . PHE A 1 111 ? 19.494 -2.244 -26.414 1.00 83.94 111 PHE A CA 1
ATOM 946 C C . PHE A 1 111 ? 18.104 -2.777 -26.039 1.00 83.94 111 PHE A C 1
ATOM 948 O O . PHE A 1 111 ? 17.858 -3.100 -24.877 1.00 83.94 111 PHE A O 1
ATOM 955 N N . SER A 1 112 ? 17.224 -2.971 -27.023 1.00 82.38 112 SER A N 1
ATOM 956 C CA . SER A 1 112 ? 15.907 -3.586 -26.819 1.00 82.38 112 SER A CA 1
ATOM 957 C C . SER A 1 112 ? 16.031 -5.013 -26.273 1.00 82.38 112 SER A C 1
ATOM 959 O O . SER A 1 112 ? 15.313 -5.383 -25.343 1.00 82.38 112 SER A O 1
ATOM 961 N N . ILE A 1 113 ? 16.993 -5.801 -26.772 1.00 85.94 113 ILE A N 1
ATOM 962 C CA . ILE A 1 113 ? 17.293 -7.137 -26.231 1.00 85.94 113 ILE A CA 1
ATOM 963 C C . ILE A 1 113 ? 17.744 -7.042 -24.765 1.00 85.94 113 ILE A C 1
ATOM 965 O O . ILE A 1 113 ? 17.263 -7.804 -23.923 1.00 85.94 113 ILE A O 1
ATOM 969 N N . ILE A 1 114 ? 18.631 -6.098 -24.433 1.00 86.31 114 ILE A N 1
ATOM 970 C CA . ILE A 1 114 ? 19.108 -5.888 -23.054 1.00 86.31 114 ILE A CA 1
ATOM 971 C C . ILE A 1 114 ? 17.949 -5.526 -22.116 1.00 86.31 114 ILE A C 1
ATOM 973 O O . ILE A 1 114 ? 17.877 -6.066 -21.003 1.00 86.31 114 ILE A O 1
ATOM 977 N N . LEU A 1 115 ? 17.030 -4.657 -22.552 1.00 82.19 115 LEU A N 1
ATOM 978 C CA . LEU A 1 115 ? 15.825 -4.314 -21.795 1.00 82.19 115 LEU A CA 1
ATOM 979 C C . LEU A 1 115 ? 14.966 -5.556 -21.547 1.00 82.19 115 LEU A C 1
ATOM 981 O O . LEU A 1 115 ? 14.670 -5.856 -20.392 1.00 82.19 115 LEU A O 1
ATOM 985 N N . VAL A 1 116 ? 14.662 -6.338 -22.588 1.00 83.56 116 VAL A N 1
ATOM 986 C CA . VAL A 1 116 ? 13.854 -7.567 -22.475 1.00 83.56 116 VAL A CA 1
ATOM 987 C C . VAL A 1 116 ? 14.498 -8.592 -21.532 1.00 83.56 116 VAL A C 1
ATOM 989 O O . VAL A 1 116 ? 13.819 -9.162 -20.676 1.00 83.56 116 VAL A O 1
ATOM 992 N N . LEU A 1 117 ? 15.812 -8.816 -21.624 1.00 85.19 117 LEU A N 1
ATOM 993 C CA . LEU A 1 117 ? 16.526 -9.739 -20.733 1.00 85.19 117 LEU A CA 1
ATOM 994 C C . LEU A 1 117 ? 16.521 -9.258 -19.276 1.00 85.19 117 LEU A C 1
ATOM 996 O O . LEU A 1 117 ? 16.330 -10.058 -18.349 1.00 85.19 117 LEU A O 1
ATOM 1000 N N . SER A 1 118 ? 16.712 -7.954 -19.064 1.00 80.12 118 SER A N 1
ATOM 1001 C CA . SER A 1 118 ? 16.600 -7.328 -17.742 1.00 80.12 118 SER A CA 1
ATOM 1002 C C . SER A 1 118 ? 15.191 -7.497 -17.179 1.00 80.12 118 SER A C 1
ATOM 1004 O O . SER A 1 118 ? 15.027 -7.823 -16.001 1.00 80.12 118 SER A O 1
ATOM 1006 N N . ASP A 1 119 ? 14.186 -7.382 -18.040 1.00 76.88 119 ASP A N 1
ATOM 1007 C CA . ASP A 1 119 ? 12.780 -7.574 -17.731 1.00 76.88 119 ASP A CA 1
ATOM 1008 C C . ASP A 1 119 ? 12.433 -8.992 -17.307 1.00 76.88 119 ASP A C 1
ATOM 1010 O O . ASP A 1 119 ? 11.794 -9.192 -16.279 1.00 76.88 119 ASP A O 1
ATOM 1014 N N . ILE A 1 120 ? 12.901 -9.998 -18.042 1.00 80.94 120 ILE A N 1
ATOM 1015 C CA . ILE A 1 120 ? 12.676 -11.405 -17.694 1.00 80.94 120 ILE A CA 1
ATOM 1016 C C . ILE A 1 120 ? 13.226 -11.693 -16.291 1.00 80.94 120 ILE A C 1
ATOM 1018 O O . ILE A 1 120 ? 12.548 -12.298 -15.450 1.00 80.94 120 ILE A O 1
ATOM 1022 N N . ARG A 1 121 ? 14.443 -11.210 -16.000 1.00 79.06 121 ARG A N 1
ATOM 1023 C CA . ARG A 1 121 ? 15.054 -11.325 -14.666 1.00 79.06 121 ARG A CA 1
ATOM 1024 C C . ARG A 1 121 ? 14.237 -10.575 -13.615 1.00 79.06 121 ARG A C 1
ATOM 1026 O O . ARG A 1 121 ? 14.028 -11.097 -12.516 1.00 79.06 121 ARG A O 1
ATOM 1033 N N . TYR A 1 122 ? 13.771 -9.377 -13.954 1.00 77.44 122 TYR A N 1
ATOM 1034 C CA . TYR A 1 122 ? 12.944 -8.542 -13.094 1.00 77.44 122 TYR A CA 1
ATOM 1035 C C . TYR A 1 122 ? 11.620 -9.232 -12.744 1.00 77.44 122 TYR A C 1
ATOM 1037 O O . TYR A 1 122 ? 11.327 -9.426 -11.568 1.00 77.44 122 TYR A O 1
ATOM 1045 N N . ILE A 1 123 ? 10.860 -9.674 -13.747 1.00 77.50 123 ILE A N 1
ATOM 1046 C CA . ILE A 1 123 ? 9.567 -10.353 -13.610 1.00 77.50 123 ILE A CA 1
ATOM 1047 C C . ILE A 1 123 ? 9.716 -11.613 -12.762 1.00 77.50 123 ILE A C 1
ATOM 1049 O O . ILE A 1 123 ? 8.880 -11.866 -11.896 1.00 77.50 123 ILE A O 1
ATOM 1053 N N . LYS A 1 124 ? 10.788 -12.392 -12.952 1.00 80.00 124 LYS A N 1
ATOM 1054 C CA . LYS A 1 124 ? 11.050 -13.579 -12.127 1.00 80.00 124 LYS A CA 1
ATOM 1055 C C . LYS A 1 124 ? 11.215 -13.213 -10.648 1.00 80.00 124 LYS A C 1
ATOM 1057 O O . LYS A 1 124 ? 10.585 -13.835 -9.793 1.00 80.00 124 LYS A O 1
ATOM 1062 N N . LYS A 1 125 ? 12.020 -12.189 -10.341 1.00 78.50 125 LYS A N 1
ATOM 1063 C CA . LYS A 1 125 ? 12.203 -11.698 -8.963 1.00 78.50 125 LYS A CA 1
ATOM 1064 C C . LYS A 1 125 ? 10.916 -11.093 -8.394 1.00 78.50 125 LYS A C 1
ATOM 1066 O O . LYS A 1 125 ? 10.582 -11.354 -7.241 1.00 78.50 125 LYS A O 1
ATOM 1071 N N . PHE A 1 126 ? 10.172 -10.348 -9.205 1.00 73.56 126 PHE A N 1
ATOM 1072 C CA . PHE A 1 126 ? 8.898 -9.750 -8.823 1.00 73.56 126 PHE A CA 1
ATOM 1073 C C . PHE A 1 126 ? 7.849 -10.816 -8.487 1.00 73.56 126 PHE A C 1
ATOM 1075 O O . PHE A 1 126 ? 7.271 -10.757 -7.410 1.00 73.56 126 PHE A O 1
ATOM 1082 N N . LYS A 1 127 ? 7.683 -11.850 -9.324 1.00 77.25 127 LYS A N 1
ATOM 1083 C CA . LYS A 1 127 ? 6.791 -12.992 -9.047 1.00 77.25 127 LYS A CA 1
ATOM 1084 C C . LYS A 1 127 ? 7.167 -13.726 -7.758 1.00 77.25 127 LYS A C 1
ATOM 1086 O O . LYS A 1 127 ? 6.286 -14.098 -6.988 1.00 77.25 127 LYS A O 1
ATOM 1091 N N . ALA A 1 128 ? 8.462 -13.922 -7.501 1.00 77.00 128 ALA A N 1
ATOM 1092 C CA . ALA A 1 128 ? 8.924 -14.542 -6.258 1.00 77.00 128 ALA A CA 1
ATOM 1093 C C . ALA A 1 128 ? 8.601 -13.673 -5.027 1.00 77.00 128 ALA A C 1
ATOM 1095 O O . ALA A 1 128 ? 8.131 -14.186 -4.009 1.00 77.00 128 ALA A O 1
ATOM 1096 N N . SER A 1 129 ? 8.810 -12.357 -5.131 1.00 72.94 129 SER A N 1
ATOM 1097 C CA . SER A 1 129 ? 8.444 -11.394 -4.088 1.00 72.94 129 SER A CA 1
ATOM 1098 C C . SER A 1 129 ? 6.931 -11.359 -3.855 1.00 72.94 129 SER A C 1
ATOM 1100 O O . SER A 1 129 ? 6.484 -11.464 -2.716 1.00 72.94 129 SER A O 1
ATOM 1102 N N . ASP A 1 130 ? 6.131 -11.314 -4.921 1.00 70.56 130 ASP A N 1
ATOM 1103 C CA . ASP A 1 130 ? 4.668 -11.323 -4.860 1.00 70.56 130 ASP A CA 1
ATOM 1104 C C . ASP A 1 130 ? 4.130 -12.605 -4.209 1.00 70.56 130 ASP A C 1
ATOM 1106 O O . ASP A 1 130 ? 3.291 -12.545 -3.312 1.00 70.56 130 ASP A O 1
ATOM 1110 N N . ALA A 1 131 ? 4.683 -13.771 -4.559 1.00 78.12 131 ALA A N 1
ATOM 1111 C CA . ALA A 1 131 ? 4.338 -15.034 -3.911 1.00 78.12 131 ALA A CA 1
ATOM 1112 C C . ALA A 1 131 ? 4.656 -15.018 -2.404 1.00 78.12 131 ALA A C 1
ATOM 1114 O O . ALA A 1 131 ? 3.846 -15.480 -1.593 1.00 78.12 131 ALA A O 1
ATOM 1115 N N . LYS A 1 132 ? 5.805 -14.448 -2.013 1.00 76.06 132 LYS A N 1
ATOM 1116 C CA . LYS A 1 132 ? 6.190 -14.284 -0.603 1.00 76.06 132 LYS A CA 1
ATOM 1117 C C . LYS A 1 132 ? 5.233 -13.342 0.133 1.00 76.06 132 LYS A C 1
ATOM 1119 O O . LYS A 1 132 ? 4.752 -13.703 1.207 1.00 76.06 132 LYS A O 1
ATOM 1124 N N . ILE A 1 133 ? 4.915 -12.187 -0.455 1.00 72.25 133 ILE A N 1
ATOM 1125 C CA . ILE A 1 133 ? 3.962 -11.211 0.095 1.00 72.25 133 ILE A CA 1
ATOM 1126 C C . ILE A 1 133 ? 2.587 -11.862 0.244 1.00 72.25 133 ILE A C 1
ATOM 1128 O O . ILE A 1 133 ? 2.006 -11.825 1.323 1.00 72.25 133 ILE A O 1
ATOM 1132 N N . LYS A 1 134 ? 2.083 -12.543 -0.789 1.00 72.69 134 LYS A N 1
ATOM 1133 C CA . LYS A 1 134 ? 0.804 -13.258 -0.735 1.00 72.69 134 LYS A CA 1
ATOM 1134 C C . LYS A 1 134 ? 0.781 -14.293 0.390 1.00 72.69 134 LYS A C 1
ATOM 1136 O O . LYS A 1 134 ? -0.202 -14.356 1.125 1.00 72.69 134 LYS A O 1
ATOM 1141 N N . LYS A 1 135 ? 1.856 -15.072 0.562 1.00 73.94 135 LYS A N 1
ATOM 1142 C CA . LYS A 1 135 ? 1.975 -16.043 1.661 1.00 73.94 135 LYS A CA 1
ATOM 1143 C C . LYS A 1 135 ? 1.928 -15.354 3.029 1.00 73.94 135 LYS A C 1
ATOM 1145 O O . LYS A 1 135 ? 1.218 -15.833 3.908 1.00 73.94 135 LYS A O 1
ATOM 1150 N N . GLN A 1 136 ? 2.623 -14.229 3.193 1.00 74.06 136 GLN A N 1
ATOM 1151 C CA . GLN A 1 136 ? 2.598 -13.434 4.425 1.00 74.06 136 GLN A CA 1
ATOM 1152 C C . GLN A 1 136 ? 1.198 -12.869 4.713 1.00 74.06 136 GLN A C 1
ATOM 1154 O O . GLN A 1 136 ? 0.682 -13.051 5.811 1.00 74.06 136 GLN A O 1
ATOM 1159 N N . LEU A 1 137 ? 0.549 -12.254 3.719 1.00 73.94 137 LEU A N 1
ATOM 1160 C CA . LEU A 1 137 ? -0.798 -11.692 3.851 1.00 73.94 137 LEU A CA 1
ATOM 1161 C C . LEU A 1 137 ? -1.841 -12.771 4.188 1.00 73.94 137 LEU A C 1
ATOM 1163 O O . LEU A 1 137 ? -2.710 -12.552 5.028 1.00 73.94 137 LEU A O 1
ATOM 1167 N N . LEU A 1 138 ? -1.749 -13.952 3.568 1.00 74.38 138 LEU A N 1
ATOM 1168 C CA . LEU A 1 138 ? -2.604 -15.096 3.903 1.00 74.38 138 LEU A CA 1
ATOM 1169 C C . LEU A 1 138 ? -2.313 -15.641 5.307 1.00 74.38 138 LEU A C 1
ATOM 1171 O O . LEU A 1 138 ? -3.244 -16.041 6.002 1.00 74.38 138 LEU A O 1
ATOM 1175 N N . GLY A 1 139 ? -1.050 -15.636 5.739 1.00 73.31 139 GLY A N 1
ATOM 1176 C CA . GLY A 1 139 ? -0.671 -15.947 7.119 1.00 73.31 139 GLY A CA 1
ATOM 1177 C C . GLY A 1 139 ? -1.327 -14.993 8.120 1.00 73.31 139 GLY A C 1
ATOM 1178 O O . GLY A 1 139 ? -1.925 -15.444 9.094 1.00 73.31 139 GLY A O 1
ATOM 1179 N N . ASN A 1 140 ? -1.324 -13.691 7.825 1.00 75.62 140 ASN A N 1
ATOM 1180 C CA . ASN A 1 140 ? -2.003 -12.685 8.645 1.00 75.62 140 ASN A CA 1
ATOM 1181 C C . ASN A 1 140 ? -3.520 -12.912 8.685 1.00 75.62 140 ASN A C 1
ATOM 1183 O O . ASN A 1 140 ? -4.115 -12.815 9.753 1.00 75.62 140 ASN A O 1
ATOM 1187 N N . ASN A 1 141 ? -4.145 -13.280 7.559 1.00 76.12 141 ASN A N 1
ATOM 1188 C CA . ASN A 1 141 ? -5.568 -13.638 7.536 1.00 76.12 141 ASN A CA 1
ATOM 1189 C C . ASN A 1 141 ? -5.882 -14.844 8.433 1.00 76.12 141 ASN A C 1
ATOM 1191 O O . ASN A 1 141 ? -6.918 -14.846 9.088 1.00 76.12 141 ASN A O 1
ATOM 1195 N N . ARG A 1 142 ? -5.009 -15.860 8.478 1.00 81.06 142 ARG A N 1
ATOM 1196 C CA . ARG A 1 142 ? -5.191 -17.029 9.362 1.00 81.06 142 ARG A CA 1
ATOM 1197 C C . ARG A 1 142 ? -5.087 -16.648 10.837 1.00 81.06 142 ARG A C 1
ATOM 1199 O O . ARG A 1 142 ? -5.877 -17.121 11.641 1.00 81.06 142 ARG A O 1
ATOM 1206 N N . ASN A 1 143 ? -4.169 -15.743 11.166 1.00 84.25 143 ASN A N 1
ATOM 1207 C CA . ASN A 1 143 ? -3.978 -15.236 12.526 1.00 84.25 143 ASN A CA 1
ATOM 1208 C C . ASN A 1 143 ? -4.915 -14.067 12.876 1.00 84.25 143 ASN A C 1
ATOM 1210 O O . ASN A 1 143 ? -4.747 -13.440 13.921 1.00 84.25 143 ASN A O 1
ATOM 1214 N N . PHE A 1 144 ? -5.887 -13.748 12.013 1.00 86.19 144 PHE A N 1
ATOM 1215 C CA . PHE A 1 144 ? -6.732 -12.565 12.159 1.00 86.19 144 PHE A CA 1
ATOM 1216 C C . PHE A 1 144 ? -7.456 -12.516 13.504 1.00 86.19 144 PHE A C 1
ATOM 1218 O O . PHE A 1 144 ? -7.478 -11.457 14.119 1.00 86.19 144 PHE A O 1
ATOM 1225 N N . HIS A 1 145 ? -8.008 -13.640 13.970 1.00 87.00 145 HIS A N 1
ATOM 1226 C CA . HIS A 1 145 ? -8.746 -13.682 15.233 1.00 87.00 145 HIS A CA 1
ATOM 1227 C C . HIS A 1 145 ? -7.871 -13.285 16.424 1.00 87.00 145 HIS A C 1
ATOM 1229 O O . HIS A 1 145 ? -8.254 -12.387 17.164 1.00 87.00 145 HIS A O 1
ATOM 1235 N N . ASN A 1 146 ? -6.663 -13.844 16.532 1.00 86.88 146 ASN A N 1
ATOM 1236 C CA . ASN A 1 146 ? -5.725 -13.495 17.602 1.00 86.88 146 ASN A CA 1
ATOM 1237 C C . ASN A 1 146 ? -5.303 -12.019 17.520 1.00 86.88 146 ASN A C 1
ATOM 1239 O O . ASN A 1 146 ? -5.234 -11.329 18.531 1.00 86.88 146 ASN A O 1
ATOM 1243 N N . VAL A 1 147 ? -5.040 -11.510 16.309 1.00 85.88 147 VAL A N 1
ATOM 1244 C CA . VAL A 1 147 ? -4.688 -10.092 16.109 1.00 85.88 147 VAL A CA 1
ATOM 1245 C C . VAL A 1 147 ? -5.844 -9.176 16.513 1.00 85.88 147 VAL A C 1
ATOM 1247 O O . VAL A 1 147 ? -5.623 -8.148 17.149 1.00 85.88 147 VAL A O 1
ATOM 1250 N N . LEU A 1 148 ? -7.072 -9.541 16.142 1.00 89.06 148 LEU A N 1
ATOM 1251 C CA . LEU A 1 148 ? -8.271 -8.792 16.487 1.00 89.06 148 LEU A CA 1
ATOM 1252 C C . LEU A 1 148 ? -8.504 -8.792 18.002 1.00 89.06 148 LEU A C 1
ATOM 1254 O O . LEU A 1 148 ? -8.804 -7.741 18.554 1.00 89.06 148 LEU A O 1
ATOM 1258 N N . GLU A 1 149 ? -8.344 -9.936 18.663 1.00 89.81 149 GLU A N 1
ATOM 1259 C CA . GLU A 1 149 ? -8.522 -10.080 20.110 1.00 89.81 149 GLU A CA 1
ATOM 1260 C C . GLU A 1 149 ? -7.536 -9.208 20.896 1.00 89.81 149 GLU A C 1
ATOM 1262 O O . GLU A 1 149 ? -7.956 -8.442 21.762 1.00 89.81 149 GLU A O 1
ATOM 1267 N N . ILE A 1 150 ? -6.251 -9.229 20.522 1.00 88.25 150 ILE A N 1
ATOM 1268 C CA . ILE A 1 150 ? -5.217 -8.370 21.125 1.00 88.25 150 ILE A CA 1
ATOM 1269 C C . ILE A 1 150 ? -5.575 -6.885 20.970 1.00 88.25 150 ILE A C 1
ATOM 1271 O O . ILE A 1 150 ? -5.437 -6.099 21.909 1.00 88.25 150 ILE A O 1
ATOM 1275 N N . GLU A 1 151 ? -6.037 -6.474 19.787 1.00 88.88 151 GLU A N 1
ATOM 1276 C CA . GLU A 1 151 ? -6.424 -5.081 19.547 1.00 88.88 151 GLU A CA 1
ATOM 1277 C C . GLU A 1 151 ? -7.695 -4.688 20.309 1.00 88.88 151 GLU A C 1
ATOM 1279 O O . GLU A 1 151 ? -7.760 -3.581 20.844 1.00 88.88 151 GLU A O 1
ATOM 1284 N N . ILE A 1 152 ? -8.688 -5.576 20.404 1.00 91.88 152 ILE A N 1
ATOM 1285 C CA . ILE A 1 152 ? -9.902 -5.333 21.192 1.00 91.88 152 ILE A CA 1
ATOM 1286 C C . ILE A 1 152 ? -9.551 -5.185 22.675 1.00 91.88 152 ILE A C 1
ATOM 1288 O O . ILE A 1 152 ? -10.017 -4.229 23.292 1.00 91.88 152 ILE A O 1
ATOM 1292 N N . ASP A 1 153 ? -8.711 -6.062 23.231 1.00 91.19 153 ASP A N 1
ATOM 1293 C CA . ASP A 1 153 ? -8.261 -5.985 24.629 1.00 91.19 153 ASP A CA 1
ATOM 1294 C C . ASP A 1 153 ? -7.504 -4.678 24.919 1.00 91.19 153 ASP A C 1
ATOM 1296 O O . ASP A 1 153 ? -7.723 -4.020 25.937 1.00 91.19 153 ASP A O 1
ATOM 1300 N N . LYS A 1 154 ? -6.660 -4.237 23.981 1.00 90.75 154 LYS A N 1
ATOM 1301 C CA . LYS A 1 154 ? -5.964 -2.949 24.086 1.00 90.75 154 LYS A CA 1
ATOM 1302 C C . LYS A 1 154 ? -6.944 -1.774 24.121 1.00 90.75 154 LYS A C 1
ATOM 1304 O O . LYS A 1 154 ? -6.791 -0.863 24.932 1.00 90.75 154 LYS A O 1
ATOM 1309 N N . VAL A 1 155 ? -7.914 -1.764 23.206 1.00 90.50 155 VAL A N 1
ATOM 1310 C CA . VAL A 1 155 ? -8.844 -0.640 23.005 1.00 90.50 155 VAL A CA 1
ATOM 1311 C C . VAL A 1 155 ? -9.935 -0.595 24.079 1.00 90.50 155 VAL A C 1
ATOM 1313 O O . VAL A 1 155 ? -10.379 0.494 24.452 1.00 90.50 155 VAL A O 1
ATOM 1316 N N . SER A 1 156 ? -10.352 -1.743 24.613 1.00 89.88 156 SER A N 1
ATOM 1317 C CA . SER A 1 156 ? -11.322 -1.816 25.714 1.00 89.88 156 SER A CA 1
ATOM 1318 C C . SER A 1 156 ? -10.764 -1.215 27.008 1.00 89.88 156 SER A C 1
ATOM 1320 O O . SER A 1 156 ? -11.508 -0.610 27.775 1.00 89.88 156 SER A O 1
ATOM 1322 N N . LYS A 1 157 ? -9.443 -1.294 27.206 1.00 91.94 157 LYS A N 1
ATOM 1323 C CA . LYS A 1 157 ? -8.718 -0.744 28.363 1.00 91.94 157 LYS A CA 1
ATOM 1324 C C . LYS A 1 157 ? -8.343 0.735 28.229 1.00 91.94 157 LYS A C 1
ATOM 1326 O O . LYS A 1 157 ? -7.584 1.255 29.047 1.00 91.94 157 LYS A O 1
ATOM 1331 N N . TYR A 1 158 ? -8.817 1.436 27.198 1.00 90.06 158 TYR A N 1
ATOM 1332 C CA . TYR A 1 158 ? -8.533 2.862 27.051 1.00 90.06 158 TYR A CA 1
ATOM 1333 C C . TYR A 1 158 ? -9.168 3.675 28.182 1.00 90.06 158 TYR A C 1
ATOM 1335 O O . TYR A 1 158 ? -10.386 3.779 28.291 1.00 90.06 158 TYR A O 1
ATOM 1343 N N . VAL A 1 159 ? -8.308 4.295 28.989 1.00 85.69 159 VAL A N 1
ATOM 1344 C CA . VAL A 1 159 ? -8.680 5.301 29.987 1.00 85.69 159 VAL A CA 1
ATOM 1345 C C . VAL A 1 159 ? -8.537 6.689 29.362 1.00 85.69 159 VAL A C 1
ATOM 1347 O O . VAL A 1 159 ? -7.527 6.971 28.704 1.00 85.69 159 VAL A O 1
ATOM 1350 N N . PHE A 1 160 ? -9.557 7.525 29.561 1.00 84.19 160 PHE A N 1
ATOM 1351 C CA . PHE A 1 160 ? -9.609 8.916 29.112 1.00 84.19 160 PHE A CA 1
ATOM 1352 C C . PHE A 1 160 ? -9.529 9.865 30.302 1.00 84.19 160 PHE A C 1
ATOM 1354 O O . PHE A 1 160 ? -10.072 9.574 31.369 1.00 84.19 160 PHE A O 1
ATOM 1361 N N . ASP A 1 161 ? -8.897 11.017 30.091 1.00 81.44 161 ASP A N 1
ATOM 1362 C CA . ASP A 1 161 ? -8.842 12.072 31.098 1.00 81.44 161 ASP A CA 1
ATOM 1363 C C . ASP A 1 161 ? -10.243 12.629 31.376 1.00 81.44 161 ASP A C 1
ATOM 1365 O O . ASP A 1 161 ? -11.060 12.788 30.466 1.00 81.44 161 ASP A O 1
ATOM 1369 N N . LYS A 1 162 ? -10.525 12.942 32.645 1.00 74.19 162 LYS A N 1
ATOM 1370 C CA . LYS A 1 162 ? -11.847 13.429 33.080 1.00 74.19 162 LYS A CA 1
ATOM 1371 C C . LYS A 1 162 ? -12.242 14.752 32.414 1.00 74.19 162 LYS A C 1
ATOM 1373 O O . LYS A 1 162 ? -13.423 14.983 32.184 1.00 74.19 162 LYS A O 1
ATOM 1378 N N . ASP A 1 163 ? -11.254 15.561 32.040 1.00 73.69 163 ASP A N 1
ATOM 1379 C CA . ASP A 1 163 ? -11.443 16.862 31.388 1.00 73.69 163 ASP A CA 1
ATOM 1380 C C . ASP A 1 163 ? -11.487 16.766 29.852 1.00 73.69 163 ASP A C 1
ATOM 1382 O O . ASP A 1 163 ? -11.474 17.781 29.144 1.00 73.69 163 ASP A O 1
ATOM 1386 N N . LEU A 1 164 ? -11.532 15.547 29.298 1.00 75.00 164 LEU A N 1
ATOM 1387 C CA . LEU A 1 164 ? -11.591 15.341 27.859 1.00 75.00 164 LEU A CA 1
ATOM 1388 C C . LEU A 1 164 ? -12.911 15.882 27.297 1.00 75.00 164 LEU A C 1
ATOM 1390 O O . LEU A 1 164 ? -13.977 15.281 27.429 1.00 75.00 164 LEU A O 1
ATOM 1394 N N . ASN A 1 165 ? -12.836 17.003 26.583 1.00 76.50 165 ASN A N 1
ATOM 1395 C CA . ASN A 1 165 ? -13.998 17.567 25.908 1.00 76.50 165 ASN A CA 1
ATOM 1396 C C . ASN A 1 165 ? -14.342 16.756 24.643 1.00 76.50 165 ASN A C 1
ATOM 1398 O O . ASN A 1 165 ? -13.914 17.078 23.531 1.00 76.50 165 ASN A O 1
ATOM 1402 N N . ILE A 1 166 ? -15.146 15.705 24.821 1.00 78.12 166 ILE A N 1
ATOM 1403 C CA . ILE A 1 166 ? -15.633 14.816 23.753 1.00 78.12 166 ILE A CA 1
ATOM 1404 C C . ILE A 1 166 ? -16.351 15.603 22.647 1.00 78.12 166 ILE A C 1
ATOM 1406 O O . ILE A 1 166 ? -16.177 15.314 21.459 1.00 78.12 166 ILE A O 1
ATOM 1410 N N . ASN A 1 167 ? -17.117 16.633 23.019 1.00 76.38 167 ASN A N 1
ATOM 1411 C CA . ASN A 1 167 ? -17.847 17.463 22.063 1.00 76.38 167 ASN A CA 1
ATOM 1412 C C . ASN A 1 167 ? -16.895 18.214 21.124 1.00 76.38 167 ASN A C 1
ATOM 1414 O O . ASN A 1 167 ? -17.187 18.319 19.934 1.00 76.38 167 ASN A O 1
ATOM 1418 N N . ASN A 1 168 ? -15.729 18.650 21.608 1.00 76.94 168 ASN A N 1
ATOM 1419 C CA . ASN A 1 168 ? -14.685 19.242 20.766 1.00 76.94 168 ASN A CA 1
ATOM 1420 C C . ASN A 1 168 ? -14.038 18.226 19.812 1.00 76.94 168 ASN A C 1
ATOM 1422 O O . ASN A 1 168 ? -13.743 18.561 18.664 1.00 76.94 168 ASN A O 1
ATOM 1426 N N . ILE A 1 169 ? -13.861 16.973 20.240 1.00 77.00 169 ILE A N 1
ATOM 1427 C CA . ILE A 1 169 ? -13.315 15.911 19.378 1.00 77.00 169 ILE A CA 1
ATOM 1428 C C . ILE A 1 169 ? -14.284 15.610 18.231 1.00 77.0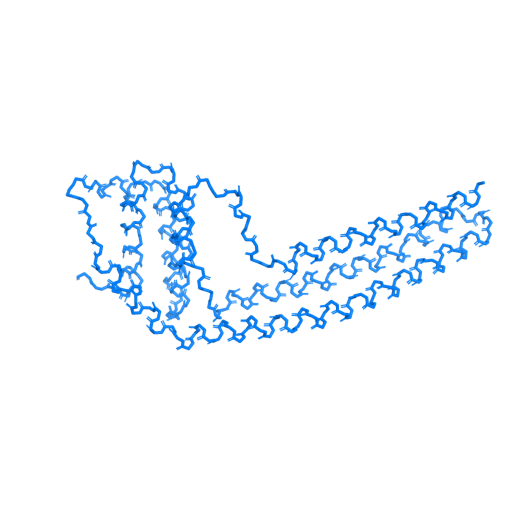0 169 ILE A C 1
ATOM 1430 O O . ILE A 1 169 ? -13.890 15.552 17.064 1.00 77.00 169 ILE A O 1
ATOM 1434 N N . LEU A 1 170 ? -15.568 15.439 18.554 1.00 74.00 170 LEU A N 1
ATOM 1435 C CA . LEU A 1 170 ? -16.606 15.109 17.577 1.00 74.00 170 LEU A CA 1
ATOM 1436 C C . LEU A 1 170 ? -16.959 16.286 16.657 1.00 74.00 170 LEU A C 1
ATOM 1438 O O . LEU A 1 170 ? -17.320 16.065 15.495 1.00 74.00 170 LEU A O 1
ATOM 1442 N N . SER A 1 171 ? -16.848 17.525 17.145 1.00 78.38 171 SER A N 1
ATOM 1443 C CA . SER A 1 171 ? -17.074 18.732 16.343 1.00 78.38 171 SER A CA 1
ATOM 1444 C C . SER A 1 171 ? -15.899 19.059 15.418 1.00 78.38 171 SER A C 1
ATOM 1446 O O . SER A 1 171 ? -16.085 19.767 14.423 1.00 78.38 171 SER A O 1
ATOM 1448 N N . HIS A 1 172 ? -14.712 18.490 15.663 1.00 82.56 172 HIS A N 1
ATOM 1449 C CA . HIS A 1 172 ? -13.550 18.701 14.812 1.00 82.56 172 HIS A CA 1
ATOM 1450 C C . HIS A 1 172 ? -13.823 18.226 13.374 1.00 82.56 172 HIS A C 1
ATOM 1452 O O . HIS A 1 172 ? -13.994 17.034 13.088 1.00 82.56 172 HIS A O 1
ATOM 1458 N N . ARG A 1 173 ? -13.827 19.176 12.429 1.00 84.06 173 ARG A N 1
ATOM 1459 C CA . ARG A 1 173 ? -14.234 18.962 11.027 1.00 84.06 173 ARG A CA 1
ATOM 1460 C C . ARG A 1 173 ? -13.547 17.758 10.379 1.00 84.06 173 ARG A C 1
ATOM 1462 O O . ARG A 1 173 ? -14.198 16.984 9.678 1.00 84.06 173 ARG A O 1
ATOM 1469 N N . ARG A 1 174 ? -12.240 17.582 10.606 1.00 82.06 174 ARG A N 1
ATOM 1470 C CA . ARG A 1 174 ? -11.467 16.475 10.011 1.00 82.06 174 ARG A CA 1
ATOM 1471 C C . ARG A 1 174 ? -11.854 15.121 10.588 1.00 82.06 174 ARG A C 1
ATOM 1473 O O . ARG A 1 174 ? -12.020 14.174 9.827 1.00 82.06 174 ARG A O 1
ATOM 1480 N N . ILE A 1 175 ? -12.059 15.055 11.902 1.00 83.88 175 ILE A N 1
ATOM 1481 C CA . ILE A 1 175 ? -12.477 13.832 12.590 1.00 83.88 175 ILE A CA 1
ATOM 1482 C C . ILE A 1 175 ? -13.852 13.411 12.073 1.00 83.88 175 ILE A C 1
ATOM 1484 O O . ILE A 1 175 ? -14.030 12.266 11.663 1.00 83.88 175 ILE A O 1
ATOM 1488 N N . LYS A 1 176 ? -14.788 14.359 11.958 1.00 86.50 176 LYS A N 1
ATOM 1489 C CA . LYS A 1 176 ? -16.118 14.125 11.379 1.00 86.50 176 LYS A CA 1
ATOM 1490 C C . LYS A 1 176 ? -16.054 13.594 9.943 1.00 86.50 176 LYS A C 1
ATOM 1492 O O . LYS A 1 176 ? -16.767 12.647 9.607 1.00 86.50 176 LYS A O 1
ATOM 1497 N N . LEU A 1 177 ? -15.201 14.177 9.096 1.00 87.25 177 LEU A N 1
ATOM 1498 C CA . LEU A 1 177 ? -15.017 13.732 7.710 1.00 87.25 177 LEU A CA 1
ATOM 1499 C C . LEU A 1 177 ? -14.405 12.327 7.629 1.00 87.25 177 LEU A C 1
ATOM 1501 O O . LEU A 1 177 ? -14.936 11.484 6.905 1.00 87.25 177 LEU A O 1
ATOM 1505 N N . GLN A 1 178 ? -13.341 12.057 8.391 1.00 87.00 178 GLN A N 1
ATOM 1506 C CA . GLN A 1 178 ? -12.708 10.736 8.457 1.00 87.00 178 GLN A CA 1
ATOM 1507 C C . GLN A 1 178 ? -13.698 9.682 8.964 1.00 87.00 178 GLN A C 1
ATOM 1509 O O . GLN A 1 178 ? -13.876 8.656 8.307 1.00 87.00 178 GLN A O 1
ATOM 1514 N N . PHE A 1 179 ? -14.417 9.961 10.058 1.00 89.50 179 PHE A N 1
ATOM 1515 C CA . PHE A 1 179 ? -15.472 9.081 10.560 1.00 89.50 179 PHE A CA 1
ATOM 1516 C C . PHE A 1 179 ? -16.504 8.780 9.483 1.00 89.50 179 PHE A C 1
ATOM 1518 O O . PHE A 1 179 ? -16.765 7.615 9.198 1.00 89.50 179 PHE A O 1
ATOM 1525 N N . LYS A 1 180 ? -17.082 9.813 8.858 1.00 90.94 180 LYS A N 1
ATOM 1526 C CA . LYS A 1 180 ? -18.117 9.631 7.833 1.00 90.94 180 LYS A CA 1
ATOM 1527 C C . LYS A 1 180 ? -17.610 8.755 6.686 1.00 90.94 180 LYS A C 1
ATOM 1529 O O . LYS A 1 180 ? -18.302 7.823 6.282 1.00 90.94 180 LYS A O 1
ATOM 1534 N N . TYR A 1 181 ? -16.404 9.028 6.195 1.00 92.69 181 TYR A N 1
ATOM 1535 C CA . TYR A 1 181 ? -15.801 8.294 5.088 1.00 92.69 181 TYR A CA 1
ATOM 1536 C C . TYR A 1 181 ? -15.533 6.822 5.426 1.00 92.69 181 TYR A C 1
ATOM 1538 O O . TYR A 1 181 ? -15.951 5.931 4.684 1.00 92.69 181 TYR A O 1
ATOM 1546 N N . TYR A 1 182 ? -14.856 6.545 6.543 1.00 93.44 182 TYR A N 1
ATOM 1547 C CA . TYR A 1 182 ? -14.476 5.177 6.896 1.00 93.44 182 TYR A CA 1
ATOM 1548 C C . TYR A 1 182 ? -15.657 4.354 7.412 1.00 93.44 182 TYR A C 1
ATOM 1550 O O . TYR A 1 182 ? -15.767 3.185 7.049 1.00 93.44 182 TYR A O 1
ATOM 1558 N N . LEU A 1 183 ? -16.595 4.950 8.154 1.00 93.69 183 LEU A N 1
ATOM 1559 C CA . LEU A 1 183 ? -17.820 4.256 8.566 1.00 93.69 183 LEU A CA 1
ATOM 1560 C C . LEU A 1 183 ? -18.696 3.892 7.370 1.00 93.69 183 LEU A C 1
ATOM 1562 O O . LEU A 1 183 ? -19.259 2.801 7.343 1.00 93.69 183 LEU A O 1
ATOM 1566 N N . TRP A 1 184 ? -18.785 4.760 6.359 1.00 94.88 184 TRP A N 1
ATOM 1567 C CA . TRP A 1 184 ? -19.475 4.421 5.115 1.00 94.88 184 TRP A CA 1
ATOM 1568 C C . TRP A 1 184 ? -18.859 3.187 4.442 1.00 94.88 184 TRP A C 1
ATOM 1570 O O . TRP A 1 184 ? -19.596 2.306 4.009 1.00 94.88 184 TRP A O 1
ATOM 1580 N N . LYS A 1 185 ? -17.524 3.068 4.417 1.00 90.50 185 LYS A N 1
ATOM 1581 C CA . LYS A 1 185 ? -16.849 1.870 3.887 1.00 90.50 185 LYS A CA 1
ATOM 1582 C C . LYS A 1 185 ? -17.091 0.627 4.736 1.00 90.50 185 LYS A C 1
ATOM 1584 O O . LYS A 1 185 ? -17.413 -0.417 4.185 1.00 90.50 185 LYS A O 1
ATOM 1589 N N . ILE A 1 186 ? -16.972 0.747 6.058 1.00 92.62 186 ILE A N 1
ATOM 1590 C CA . ILE A 1 186 ? -17.188 -0.357 7.006 1.00 92.62 186 ILE A CA 1
ATOM 1591 C C . ILE A 1 186 ? -18.611 -0.908 6.884 1.00 92.62 186 ILE A C 1
ATOM 1593 O O . ILE A 1 186 ? -18.792 -2.120 6.876 1.00 92.62 186 ILE A O 1
ATOM 1597 N N . ARG A 1 187 ? -19.614 -0.035 6.729 1.00 92.25 187 ARG A N 1
ATOM 1598 C CA . ARG A 1 187 ? -21.019 -0.434 6.536 1.00 92.25 187 ARG A CA 1
ATOM 1599 C C . ARG A 1 187 ? -21.280 -1.115 5.193 1.00 92.25 187 ARG A C 1
ATOM 1601 O O . ARG A 1 187 ? -22.244 -1.857 5.079 1.00 92.25 187 ARG A O 1
ATOM 1608 N N . LYS A 1 188 ? -20.449 -0.853 4.182 1.00 90.56 188 LYS A N 1
ATOM 1609 C CA . LYS A 1 188 ? -20.576 -1.451 2.847 1.00 90.56 188 LYS A CA 1
ATOM 1610 C C . LYS A 1 188 ? -19.976 -2.849 2.727 1.00 90.56 188 LYS A C 1
ATOM 1612 O O . LYS A 1 188 ? -20.218 -3.502 1.719 1.00 90.56 188 LYS A O 1
ATOM 1617 N N . THR A 1 189 ? -19.188 -3.298 3.701 1.00 85.94 189 THR A N 1
ATOM 1618 C CA . THR A 1 189 ? -18.584 -4.633 3.683 1.00 85.94 189 THR A CA 1
ATOM 1619 C C . THR A 1 189 ? -19.126 -5.487 4.821 1.00 85.94 189 THR A C 1
ATOM 1621 O O . THR A 1 189 ? -19.262 -5.025 5.951 1.00 85.94 189 THR A O 1
ATOM 1624 N N . ASN A 1 190 ? -19.405 -6.758 4.534 1.00 85.12 190 ASN A N 1
ATOM 1625 C CA . ASN A 1 190 ? -19.761 -7.752 5.549 1.00 85.12 190 ASN A CA 1
ATOM 1626 C C . ASN A 1 190 ? -18.535 -8.530 6.054 1.00 85.12 190 ASN A C 1
ATOM 1628 O O . ASN A 1 190 ? -18.619 -9.215 7.069 1.00 85.12 190 ASN A O 1
ATOM 1632 N N . ASN A 1 191 ? -17.382 -8.405 5.388 1.00 86.56 191 ASN A N 1
ATOM 1633 C CA . ASN A 1 191 ? -16.172 -9.141 5.736 1.00 86.56 191 ASN A CA 1
ATOM 1634 C C . ASN A 1 191 ? -15.467 -8.507 6.949 1.00 86.56 191 ASN A C 1
ATOM 1636 O O . ASN A 1 191 ? -15.068 -7.343 6.906 1.00 86.56 191 ASN A O 1
ATOM 1640 N N . LEU A 1 192 ? -15.268 -9.288 8.016 1.00 88.00 192 LEU A N 1
ATOM 1641 C CA . LEU A 1 192 ? -14.644 -8.828 9.263 1.00 88.00 192 LEU A CA 1
ATOM 1642 C C . LEU A 1 192 ? -13.203 -8.330 9.067 1.00 88.00 192 LEU A C 1
ATOM 1644 O O . LEU A 1 192 ? -12.851 -7.271 9.584 1.00 88.00 192 LEU A O 1
ATOM 1648 N N . ILE A 1 193 ? -12.392 -9.035 8.275 1.00 83.19 193 ILE A N 1
ATOM 1649 C CA . ILE A 1 193 ? -11.011 -8.627 7.972 1.00 83.19 193 ILE A CA 1
ATOM 1650 C C . ILE A 1 193 ? -11.019 -7.289 7.236 1.00 83.19 193 ILE A C 1
ATOM 1652 O O . ILE A 1 193 ? -10.227 -6.398 7.535 1.00 83.19 193 ILE A O 1
ATOM 1656 N N . GLU A 1 194 ? -11.941 -7.108 6.292 1.00 83.19 194 GLU A N 1
ATOM 1657 C CA . GLU A 1 194 ? -12.025 -5.864 5.532 1.00 83.19 194 GLU A CA 1
ATOM 1658 C C . GLU A 1 194 ? -12.481 -4.686 6.406 1.00 83.19 194 GLU A C 1
ATOM 1660 O O . GLU A 1 194 ? -11.890 -3.604 6.332 1.00 83.19 194 GLU A O 1
ATOM 1665 N N . LYS A 1 195 ? -13.462 -4.900 7.297 1.00 89.69 195 LYS A N 1
ATOM 1666 C CA . LYS A 1 195 ? -13.846 -3.910 8.317 1.00 89.69 195 LYS A CA 1
ATOM 1667 C C . LYS A 1 195 ? -12.642 -3.512 9.167 1.00 89.69 195 LYS A C 1
ATOM 1669 O O . LYS A 1 195 ? -12.376 -2.322 9.322 1.00 89.69 195 LYS A O 1
ATOM 1674 N N . PHE A 1 196 ? -11.886 -4.491 9.658 1.00 89.00 196 PHE A N 1
ATOM 1675 C CA . PHE A 1 196 ? -10.693 -4.261 10.468 1.00 89.00 196 PHE A CA 1
ATOM 1676 C C . PHE A 1 196 ? -9.606 -3.482 9.711 1.00 89.00 196 PHE A C 1
ATOM 1678 O O . PHE A 1 196 ? -9.043 -2.519 10.235 1.00 89.00 196 PHE A O 1
ATOM 1685 N N . VAL A 1 197 ? -9.369 -3.807 8.437 1.00 85.88 197 VAL A N 1
ATOM 1686 C CA . VAL A 1 197 ? -8.450 -3.054 7.569 1.00 85.88 197 VAL A CA 1
ATOM 1687 C C . VAL A 1 197 ? -8.904 -1.603 7.392 1.00 85.88 197 VAL A C 1
ATOM 1689 O O . VAL A 1 197 ? -8.070 -0.694 7.437 1.00 85.88 197 VAL A O 1
ATOM 1692 N N . TYR A 1 198 ? -10.205 -1.346 7.224 1.00 88.81 198 TYR A N 1
ATOM 1693 C CA . TYR A 1 198 ? -10.716 0.025 7.151 1.00 88.81 198 TYR A CA 1
ATOM 1694 C C . TYR A 1 198 ? -10.564 0.788 8.466 1.00 88.81 198 TYR A C 1
ATOM 1696 O O . TYR A 1 198 ? -10.231 1.972 8.417 1.00 88.81 198 TYR A O 1
ATOM 1704 N N . ILE A 1 199 ? -10.749 0.136 9.616 1.00 90.75 199 ILE A N 1
ATOM 1705 C CA . ILE A 1 199 ? -10.497 0.740 10.933 1.00 90.75 199 ILE A CA 1
ATOM 1706 C C . ILE A 1 199 ? -9.027 1.136 11.058 1.00 90.75 199 ILE A C 1
ATOM 1708 O O . ILE A 1 199 ? -8.731 2.294 11.343 1.00 90.75 199 ILE A O 1
ATOM 1712 N N . ARG A 1 200 ? -8.091 0.228 10.760 1.00 86.25 200 ARG A N 1
ATOM 1713 C CA . ARG A 1 200 ? -6.653 0.530 10.857 1.00 86.25 200 ARG A CA 1
ATOM 1714 C C . ARG A 1 200 ? -6.224 1.630 9.895 1.00 86.25 200 ARG A C 1
ATOM 1716 O O . ARG A 1 200 ? -5.477 2.518 10.294 1.00 86.25 200 ARG A O 1
ATOM 1723 N N . ALA A 1 201 ? -6.758 1.644 8.674 1.00 83.94 201 ALA A N 1
ATOM 1724 C CA . ALA A 1 201 ? -6.531 2.738 7.731 1.00 83.94 201 ALA A CA 1
ATOM 1725 C C . ALA A 1 201 ? -7.082 4.080 8.247 1.00 83.94 201 ALA A C 1
ATOM 1727 O O . ALA A 1 201 ? -6.433 5.113 8.078 1.00 83.94 201 ALA A O 1
ATOM 1728 N N . ALA A 1 202 ? -8.252 4.069 8.893 1.00 88.12 202 ALA A N 1
ATOM 1729 C CA . ALA A 1 202 ? -8.831 5.258 9.506 1.00 88.12 202 ALA A CA 1
ATOM 1730 C C . ALA A 1 202 ? -7.940 5.804 10.619 1.00 88.12 202 ALA A C 1
ATOM 1732 O O . ALA A 1 202 ? -7.658 6.999 10.643 1.00 88.12 202 ALA A O 1
ATOM 1733 N N . ILE A 1 203 ? -7.464 4.924 11.499 1.00 87.94 203 ILE A N 1
ATOM 1734 C CA . ILE A 1 203 ? -6.627 5.310 12.632 1.00 87.94 203 ILE A CA 1
ATOM 1735 C C . ILE A 1 203 ? -5.259 5.801 12.159 1.00 87.94 203 ILE A C 1
ATOM 1737 O O . ILE A 1 203 ? -4.789 6.826 12.635 1.00 87.94 203 ILE A O 1
ATOM 1741 N N . LEU A 1 204 ? -4.645 5.128 11.181 1.00 82.94 204 LEU A N 1
ATOM 1742 C CA . LEU A 1 204 ? -3.384 5.572 10.587 1.00 82.94 204 LEU A CA 1
ATOM 1743 C C . LEU A 1 204 ? -3.521 6.975 9.984 1.00 82.94 204 LEU A C 1
ATOM 1745 O O . LEU A 1 204 ? -2.672 7.832 10.205 1.00 82.94 204 LEU A O 1
ATOM 1749 N N . ASN A 1 205 ? -4.613 7.223 9.254 1.00 82.12 205 ASN A N 1
ATOM 1750 C CA . ASN A 1 205 ? -4.893 8.547 8.710 1.00 82.12 205 ASN A CA 1
ATOM 1751 C C . ASN A 1 205 ? -5.098 9.565 9.839 1.00 82.12 205 ASN A C 1
ATOM 1753 O O . ASN A 1 205 ? -4.574 10.665 9.762 1.00 82.12 205 ASN A O 1
ATOM 1757 N N . ASN A 1 206 ? -5.810 9.202 10.906 1.00 83.88 206 ASN A N 1
ATOM 1758 C CA . ASN A 1 206 ? -6.019 10.085 12.049 1.00 83.88 206 ASN A CA 1
ATOM 1759 C C . ASN A 1 206 ? -4.701 10.472 12.745 1.00 83.88 206 ASN A C 1
ATOM 1761 O O . ASN A 1 206 ? -4.500 11.656 13.005 1.00 83.88 206 ASN A O 1
ATOM 1765 N N . ILE A 1 207 ? -3.794 9.505 12.940 1.00 81.00 207 ILE A N 1
ATOM 1766 C CA . ILE A 1 207 ? -2.443 9.713 13.490 1.00 81.00 207 ILE A CA 1
ATOM 1767 C C . ILE A 1 207 ? -1.635 10.664 12.606 1.00 81.00 207 ILE A C 1
ATOM 1769 O O . ILE A 1 207 ? -1.045 11.604 13.111 1.00 81.00 207 ILE A O 1
ATOM 1773 N N . GLN A 1 208 ? -1.658 10.494 11.280 1.00 76.50 208 GLN A N 1
ATOM 1774 C CA . GLN A 1 208 ? -0.936 11.392 10.364 1.00 76.50 208 GLN A CA 1
ATOM 1775 C C . GLN A 1 208 ? -1.361 12.860 10.476 1.00 76.50 208 GLN A C 1
ATOM 1777 O O . GLN A 1 208 ? -0.621 13.739 10.055 1.00 76.50 208 GLN A O 1
ATOM 1782 N N . TRP A 1 209 ? -2.550 13.136 11.012 1.00 73.81 209 TRP A N 1
ATOM 1783 C CA . TRP A 1 209 ? -3.054 14.490 11.232 1.00 73.81 209 TRP A CA 1
ATOM 1784 C C . TRP A 1 209 ? -3.062 14.886 12.709 1.00 73.81 209 TRP A C 1
ATOM 1786 O O . TRP A 1 209 ? -3.567 15.963 13.043 1.00 73.81 209 TRP A O 1
ATOM 17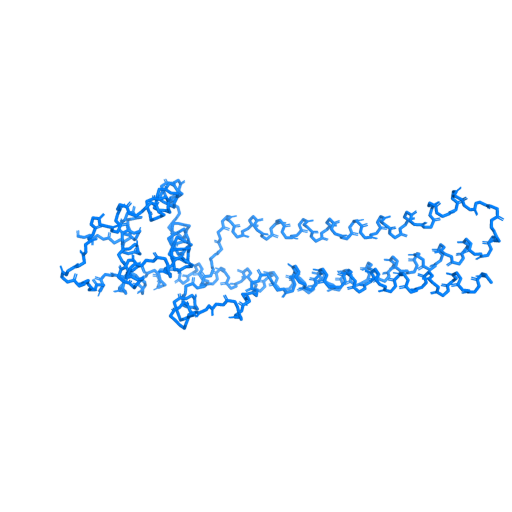96 N N . SER A 1 210 ? -2.516 14.051 13.597 1.00 74.56 210 SER A N 1
ATOM 1797 C CA . SER A 1 210 ? -2.652 14.235 15.038 1.00 74.56 210 SER A CA 1
ATOM 1798 C C . SER A 1 210 ? -1.947 15.490 15.536 1.00 74.56 210 SER A C 1
ATOM 1800 O O . SER A 1 210 ? -2.423 16.107 16.479 1.00 74.56 210 SER A O 1
ATOM 1802 N N . TYR A 1 211 ? -0.893 15.942 14.847 1.00 73.00 211 TYR A N 1
ATOM 1803 C CA . TYR A 1 211 ? -0.204 17.210 15.121 1.00 73.00 211 TYR A CA 1
ATOM 1804 C C . TYR A 1 211 ? -1.109 18.453 15.017 1.00 73.00 211 TYR A C 1
ATOM 1806 O O . TYR A 1 211 ? -0.743 19.522 15.493 1.00 73.00 211 TYR A O 1
ATOM 1814 N N . THR A 1 212 ? -2.287 18.334 14.391 1.00 74.06 212 THR A N 1
ATOM 1815 C CA . THR A 1 212 ? -3.272 19.428 14.308 1.00 74.06 212 THR A CA 1
ATOM 1816 C C . THR A 1 212 ? -4.267 19.455 15.465 1.00 74.06 212 THR A C 1
ATOM 1818 O O . THR A 1 212 ? -5.115 20.344 15.517 1.00 74.06 212 THR A O 1
ATOM 1821 N N . TYR A 1 213 ? -4.199 18.490 16.383 1.00 75.25 213 TYR A N 1
ATOM 1822 C CA . TYR A 1 213 ? -5.101 18.402 17.527 1.00 75.25 213 TYR A CA 1
ATOM 1823 C C . TYR A 1 213 ? -4.494 19.077 18.752 1.00 75.25 213 TYR A C 1
ATOM 1825 O O . TYR A 1 213 ? -3.288 19.017 18.975 1.00 75.25 213 TYR A O 1
ATOM 1833 N N . LYS A 1 214 ? -5.356 19.673 19.583 1.00 75.94 214 LYS A N 1
ATOM 1834 C CA . LYS A 1 214 ? -4.952 20.247 20.873 1.00 75.94 214 LYS A CA 1
ATOM 1835 C C . LYS A 1 214 ? -4.403 19.174 21.824 1.00 75.94 214 LYS A C 1
ATOM 1837 O O . LYS A 1 214 ? -3.468 19.443 22.563 1.00 75.94 214 LYS A O 1
ATOM 1842 N N . ASP A 1 215 ? -4.973 17.969 21.764 1.00 77.94 215 ASP A N 1
ATOM 1843 C CA . ASP A 1 215 ? -4.504 16.776 22.472 1.00 77.94 215 ASP A CA 1
ATOM 1844 C C . ASP A 1 215 ? -4.461 15.578 21.502 1.00 77.94 215 ASP A C 1
ATOM 1846 O O . ASP A 1 215 ? -5.444 14.846 21.346 1.00 77.94 215 ASP A O 1
ATOM 1850 N N . PRO A 1 216 ? -3.334 15.385 20.799 1.00 79.31 216 PRO A N 1
ATOM 1851 C CA . PRO A 1 216 ? -3.183 14.349 19.781 1.00 79.31 216 PRO A CA 1
ATOM 1852 C C . PRO A 1 216 ? -3.471 12.932 20.288 1.00 79.31 216 PRO A C 1
ATOM 1854 O O . PRO A 1 216 ? -4.019 12.106 19.551 1.00 79.31 216 PRO A O 1
ATOM 1857 N N . PHE A 1 217 ? -3.111 12.639 21.539 1.00 81.56 217 PHE A N 1
ATOM 1858 C CA . PHE A 1 217 ? -3.129 11.287 22.082 1.00 81.56 217 PHE A CA 1
ATOM 1859 C C . PHE A 1 217 ? -4.540 10.856 22.468 1.00 81.56 217 PHE A C 1
ATOM 1861 O O . PHE A 1 217 ? -5.023 9.829 21.976 1.00 81.56 217 PHE A O 1
ATOM 1868 N N . ASN A 1 218 ? -5.239 11.660 23.272 1.00 82.06 218 ASN A N 1
ATOM 1869 C CA . ASN A 1 218 ? -6.604 11.326 23.669 1.00 82.06 218 ASN A CA 1
ATOM 1870 C C . ASN A 1 218 ? -7.584 11.423 22.494 1.00 82.06 218 ASN A C 1
ATOM 1872 O O . ASN A 1 218 ? -8.499 10.604 22.396 1.00 82.06 218 ASN A O 1
ATOM 1876 N N . TYR A 1 219 ? -7.357 12.340 21.543 1.00 83.31 219 TYR A N 1
ATOM 1877 C CA . TYR A 1 219 ? -8.176 12.435 20.328 1.00 83.31 219 TYR A CA 1
ATOM 1878 C C . TYR A 1 219 ? -8.051 11.167 19.481 1.00 83.31 219 TYR A C 1
ATOM 1880 O O . TYR A 1 219 ? -9.061 10.624 19.030 1.00 83.31 219 TYR A O 1
ATOM 1888 N N . THR A 1 220 ? -6.826 10.663 19.306 1.00 85.88 220 THR A N 1
ATOM 1889 C CA . THR A 1 220 ? -6.575 9.432 18.544 1.00 85.88 220 THR A CA 1
ATOM 1890 C C . THR A 1 220 ? -7.147 8.207 19.256 1.00 85.88 220 THR A C 1
ATOM 1892 O O . THR A 1 220 ? -7.802 7.387 18.611 1.00 85.88 220 THR A O 1
ATOM 1895 N N . LYS A 1 221 ? -6.960 8.087 20.579 1.00 88.56 221 LYS A N 1
ATOM 1896 C CA . LYS A 1 221 ? -7.542 6.995 21.379 1.00 88.56 221 LYS A CA 1
ATOM 1897 C C . LYS A 1 221 ? -9.062 6.971 21.288 1.00 88.56 221 LYS A C 1
ATOM 1899 O O . LYS A 1 221 ? -9.645 5.917 21.043 1.00 88.56 221 LYS A O 1
ATOM 1904 N N . TYR A 1 222 ? -9.697 8.132 21.455 1.00 88.81 222 TYR A N 1
ATOM 1905 C CA . TYR A 1 222 ? -11.150 8.249 21.397 1.00 88.81 222 TYR A CA 1
ATOM 1906 C C . TYR A 1 222 ? -11.659 7.905 19.996 1.00 88.81 222 TYR A C 1
ATOM 1908 O O . TYR A 1 222 ? -12.595 7.121 19.843 1.00 88.81 222 TYR A O 1
ATOM 1916 N N . PHE A 1 223 ? -10.996 8.430 18.961 1.00 89.94 223 PHE A N 1
ATOM 1917 C CA . PHE A 1 223 ? -11.299 8.098 17.573 1.00 89.94 223 PHE A CA 1
ATOM 1918 C C . PHE A 1 223 ? -11.217 6.588 17.315 1.00 89.94 223 PHE A C 1
ATOM 1920 O O . PHE A 1 223 ? -12.154 6.001 16.773 1.00 89.94 223 PHE A O 1
ATOM 1927 N N . GLU A 1 224 ? -10.115 5.955 17.725 1.00 91.81 224 GLU A N 1
ATOM 1928 C CA . GLU A 1 224 ? -9.891 4.517 17.593 1.00 91.81 224 GLU A CA 1
ATOM 1929 C C . GLU A 1 224 ? -10.996 3.721 18.292 1.00 91.81 224 GLU A C 1
ATOM 1931 O O . GLU A 1 224 ? -11.657 2.913 17.640 1.00 91.81 224 GLU A O 1
ATOM 1936 N N . GLN A 1 225 ? -11.281 4.009 19.563 1.00 92.31 225 GLN A N 1
ATOM 1937 C CA . GLN A 1 225 ? -12.317 3.304 20.318 1.00 92.31 225 GLN A CA 1
ATOM 1938 C C . GLN A 1 225 ? -13.691 3.396 19.640 1.00 92.31 225 GLN A C 1
ATOM 1940 O O . GLN A 1 225 ? -14.352 2.381 19.410 1.00 92.31 225 GLN A O 1
ATOM 1945 N N . GLN A 1 226 ? -14.098 4.598 19.230 1.00 91.62 226 GLN A N 1
ATOM 1946 C CA . GLN A 1 226 ? -15.367 4.821 18.537 1.00 91.62 226 GLN A CA 1
ATOM 1947 C C . GLN A 1 226 ? -15.446 4.094 17.187 1.00 91.62 226 GLN A C 1
ATOM 1949 O O . GLN A 1 226 ? -16.525 3.643 16.795 1.00 91.62 226 GLN A O 1
ATOM 1954 N N . MET A 1 227 ? -14.330 3.949 16.467 1.00 93.50 227 MET A N 1
ATOM 1955 C CA . MET A 1 227 ? -14.288 3.157 15.235 1.00 93.50 227 MET A CA 1
ATOM 1956 C C . MET A 1 227 ? -14.532 1.666 15.508 1.00 93.50 227 MET A C 1
ATOM 1958 O O . MET A 1 227 ? -15.311 1.054 14.777 1.00 93.50 227 MET A O 1
ATOM 1962 N N . TYR A 1 228 ? -13.930 1.097 16.560 1.00 94.25 228 TYR A N 1
ATOM 1963 C CA . TYR A 1 228 ? -14.146 -0.305 16.952 1.00 94.25 228 TYR A CA 1
ATOM 1964 C C . TYR A 1 228 ? -15.587 -0.570 17.406 1.00 94.25 228 TYR A C 1
ATOM 1966 O O . TYR A 1 228 ? -16.196 -1.545 16.959 1.00 94.25 228 TYR A O 1
ATOM 1974 N N . ILE A 1 229 ? -16.162 0.330 18.210 1.00 93.06 229 ILE A N 1
ATOM 1975 C CA . ILE A 1 229 ? -17.562 0.242 18.653 1.00 93.06 229 ILE A CA 1
ATOM 1976 C C . ILE A 1 229 ? -18.505 0.270 17.449 1.00 93.06 229 ILE A C 1
ATOM 1978 O O . ILE A 1 229 ? -19.318 -0.629 17.245 1.00 93.06 229 ILE A O 1
ATOM 1982 N N . ARG A 1 230 ? -18.371 1.285 16.588 1.00 91.44 230 ARG A N 1
ATOM 1983 C CA . ARG A 1 230 ? -19.275 1.478 15.442 1.00 91.44 230 ARG A CA 1
ATOM 1984 C C . ARG A 1 230 ? -19.111 0.425 14.350 1.00 91.44 230 ARG A C 1
ATOM 1986 O O . ARG A 1 230 ? -20.014 0.261 13.532 1.00 91.44 230 ARG A O 1
ATOM 1993 N N . ALA A 1 231 ? -17.972 -0.260 14.306 1.00 90.62 231 ALA A N 1
ATOM 1994 C CA . ALA A 1 231 ? -17.764 -1.407 13.433 1.00 90.62 231 ALA A CA 1
ATOM 1995 C C . ALA A 1 231 ? -18.359 -2.713 13.988 1.00 90.62 231 ALA A C 1
ATOM 1997 O O . ALA A 1 231 ? -18.434 -3.693 13.243 1.00 90.62 231 ALA A O 1
ATOM 1998 N N . GLY A 1 232 ? -18.801 -2.717 15.252 1.00 91.44 232 GLY A N 1
ATOM 1999 C CA . GLY A 1 232 ? -19.393 -3.868 15.933 1.00 91.44 232 GLY A CA 1
ATOM 2000 C C . GLY A 1 232 ? -18.379 -4.820 16.568 1.00 91.44 232 GLY A C 1
ATOM 2001 O O . GLY A 1 232 ? -18.746 -5.942 16.897 1.00 91.44 232 GLY A O 1
ATOM 2002 N N . PHE A 1 233 ? -17.117 -4.405 16.725 1.00 91.69 233 PHE A N 1
ATOM 2003 C CA . PHE A 1 233 ? -16.076 -5.228 17.355 1.00 91.69 233 PHE A CA 1
ATOM 2004 C C . PHE A 1 233 ? -16.017 -5.076 18.876 1.00 91.69 233 PHE A C 1
ATOM 2006 O O . PHE A 1 233 ? -15.519 -5.964 19.555 1.00 91.69 233 PHE A O 1
ATOM 2013 N N . LEU A 1 234 ? -16.518 -3.962 19.407 1.00 90.50 234 LEU A N 1
ATOM 2014 C CA . LEU A 1 234 ? -16.500 -3.649 20.833 1.00 90.50 234 LEU A CA 1
ATOM 2015 C C . LEU A 1 234 ? -17.917 -3.261 21.258 1.00 90.50 234 LEU A C 1
ATOM 2017 O O . LEU A 1 234 ? -18.565 -2.463 20.578 1.00 90.50 234 LEU A O 1
ATOM 2021 N N . LYS A 1 235 ? -18.405 -3.839 22.356 1.00 78.81 235 LYS A N 1
ATOM 2022 C CA . LYS A 1 235 ? -19.648 -3.410 23.006 1.00 78.81 235 LYS A CA 1
ATOM 2023 C C . LYS A 1 235 ? -19.276 -2.517 24.187 1.00 78.81 235 LYS A C 1
ATOM 2025 O O . LYS A 1 235 ? -18.321 -2.835 24.891 1.00 78.81 235 LYS A O 1
ATOM 2030 N N . ILE A 1 236 ? -19.986 -1.399 24.328 1.00 62.66 236 ILE A N 1
ATOM 2031 C CA . ILE A 1 236 ? -19.965 -0.567 25.539 1.00 62.66 236 ILE A CA 1
ATOM 2032 C C . ILE A 1 236 ? -20.996 -1.142 26.500 1.00 62.66 236 ILE A C 1
ATOM 2034 O O . ILE A 1 236 ? -22.089 -1.492 25.995 1.00 62.66 236 ILE A O 1
#

Secondary structure (DSSP, 8-state):
-HHHHHHHHHHHHHHHHHHHHHHHIIIII-TT---GGG---HHHHHHHHHT------HHHHHHHHHHHHHHHHHHHHHHHHHHHHHHHHHHH-TTS-HHHHHHHHHHHHHHHHHHHHHHHHHHHHHHHHHHHHHHHHHHHHHTHHHHHHHHHHHHHT----TT--HHHHHH-HHHHHHHHHHHHHHHH---HHHHHHHHHHHHHHHHHTGGGSSSHHHHHHHHHHHHHHHTTS---

Radius of gyration: 26.26 Å; chains: 1; bounding box: 53×37×80 Å

Sequence (236 aa):
MAIIFFVGNIFVLFIVFLKYLLIRHVYFYNPFSFNKNKQIIKIETNMIETKQLEFYTPKTLKTLKIKHEILWMTLAIDIVLTLLVPILYTIIFFDFLLWVNISMFVSHFLFSIILVLSDIRYIKKFKASDAKIKKQLLGNNRNFHNVLEIEIDKVSKYVFDKDLNINNILSHRRIKLQFKYYLWKIRKTNNLIEKFVYIRAAILNNIQWSYTYKDPFNYTKYFEQQMYIRAGFLKI

Foldseek 3Di:
DLVVVLVVLVVVLVVLVVVLVVCCCVVQVCVPDDPPVPDPDPVLVVLVVLLPQAADDPVVVVVVVVSVVVLVVSLVVSLVVLQVVLVVCCVVPVVPDPVSSVSSNVSSVVSNVVSVVVSVVSVVVRVVVVVVVNVSNVVCVVCVVVSLVVVQVVLVPDDDDPPPPVVVLCPPPVLVVLCVVLLVVLVVDPDPVSLVVSLSVSLSVLLVCLVVDPHSPRSSSVSSSVSCVSSPNDDD

Organism: NCBI:txid244584

pLDDT: mean 76.47, std 13.22, range [34.25, 94.88]